Protein AF-A0A0T5ZI19-F1 (afdb_monomer)

Mean predicted aligned error: 10.64 Å

Solvent-accessible surface area (backbone atoms only — not comparable to full-atom values): 14433 Å² total; per-residue (Å²): 135,86,81,76,76,80,69,67,70,64,55,56,60,47,55,50,52,52,49,52,52,49,50,48,52,52,53,48,52,50,50,29,60,76,67,72,35,54,67,60,48,51,50,54,52,49,47,53,52,43,16,50,48,25,64,76,36,48,68,60,43,54,49,48,38,40,60,46,54,51,49,56,52,74,44,54,74,41,69,78,57,57,92,64,72,53,45,65,58,94,68,42,34,56,33,53,55,47,52,51,11,42,45,49,26,46,55,53,48,54,58,51,47,54,68,73,46,79,70,83,80,55,65,65,62,50,50,55,54,49,52,47,52,52,51,54,49,50,56,50,63,72,38,34,83,80,44,48,90,46,30,70,62,74,44,41,68,62,50,47,70,55,44,50,59,52,40,47,63,68,71,39,73,48,71,67,50,43,52,50,52,50,51,50,52,35,39,55,30,36,57,49,48,60,65,43,43,67,58,47,33,71,64,54,45,84,57,82,35,84,88,57,46,73,62,52,69,70,54,43,50,38,32,53,53,20,50,54,50,52,54,50,31,40,77,71,66,75,41,97,68,58,75,65,62,50,49,66,52,47,52,60,53,52,54,62,60,74,73

Secondary structure (DSSP, 8-state):
---PPP-HHHHHHHHHHHHHHHHHHHHHHHHHHHTT-HHHHHHHHHHHHHHHHHHH-HHHHHHHHIIIIIHHHHHGGGS-SPTTTTB-STT-BHHHHHHHHHHHHHHHHHHHHHHH--SSSHHHHHHHHHHHHHHHHHHHHHHHHHHGGGHHHHTHHHHHHHHHHHHHHHH--SHHHHHHHHHHHHIIIIIIHHHHHHHHHHHH-S--STTT-SS-HHHHHHHHHHHHHHHHHHHTTSS---HHHHHHHHHHHHHHHH-

Sequence (259 aa):
MLISKPNSSIYLGQTFWFIILGIFAILWLFYLVRHDYFYLMAMTMGLGIAVLIAMLFPLATVVALIITGVLPNVFQMTGYLPEGFTVIGWGINAYDIVLLSMAGAIILESIIIKRKTSKQNSLGLSIYIILFAIWLFFEILRNINEYGRSAPGEFRYRYFILISPLYISLFFSSIEERKRLLKVLIFFSIFFTLACIPIIGTLKGWSIGAQSRFLPSSISLGLMYGLAALFLSKKYGLLKLSNIYLWIISIPVGILILI

pLDDT: mean 77.87, std 13.89, range [40.78, 94.81]

Radius of gyration: 22.66 Å; Cα contacts (8 Å, |Δi|>4): 180; chains: 1; bounding box: 63×56×54 Å

Foldseek 3Di:
DDDPDPDVVVVVVVVVVVVVVVVVVVVVLVVCVVVVVVVVVCVVVVLVVLLVCCQVPVLVLVVQLCVFPVVVQLCPLLCPQDVCNQPDPPLDGSNLSSLSSLLSNLVVLLVVVCVVPVDDDSPVLVVLNVVVVVVVVVQCVVCCVPQPSNSSVVCSVVSCVRSVVSSCVRRQPDPVSVLVSLVVLLCSLFVVSVVCLVVLCVSRNPDDDPVSCSHDPVSLVSNVVSLVSVVVCVVVVSDDDDPVVNCVRCVVSVVNSVD

Structure (mmCIF, N/CA/C/O backbone):
data_AF-A0A0T5ZI19-F1
#
_entry.id   AF-A0A0T5ZI19-F1
#
loop_
_atom_site.group_PDB
_atom_site.id
_atom_site.type_symbol
_atom_site.label_atom_id
_atom_site.label_alt_id
_atom_site.label_comp_id
_atom_site.label_asym_id
_atom_site.label_entity_id
_atom_site.label_seq_id
_atom_site.pdbx_PDB_ins_code
_atom_site.Cartn_x
_atom_site.Cartn_y
_atom_site.Cartn_z
_atom_site.occupancy
_atom_site.B_iso_or_equiv
_atom_site.auth_seq_id
_atom_site.auth_comp_id
_atom_site.auth_asym_id
_atom_site.auth_atom_id
_atom_site.pdbx_PDB_model_num
ATOM 1 N N . MET A 1 1 ? -41.305 -25.134 13.273 1.00 42.84 1 MET A N 1
ATOM 2 C CA . MET A 1 1 ? -40.058 -24.585 12.698 1.00 42.84 1 MET A CA 1
ATOM 3 C C . MET A 1 1 ? -39.654 -25.497 11.540 1.00 42.84 1 MET A C 1
ATOM 5 O O . MET A 1 1 ? -39.145 -26.581 11.780 1.00 42.84 1 MET A O 1
ATOM 9 N N . LEU A 1 2 ? -40.027 -25.152 10.303 1.00 40.78 2 LEU A N 1
ATOM 10 C CA . LEU A 1 2 ? -39.751 -25.977 9.118 1.00 40.78 2 LEU A CA 1
ATOM 11 C C . LEU A 1 2 ? -38.321 -25.702 8.642 1.00 40.78 2 LEU A C 1
ATOM 13 O O . LEU A 1 2 ? -38.030 -24.623 8.132 1.00 40.78 2 LEU A O 1
ATOM 17 N N . ILE A 1 3 ? -37.429 -26.671 8.837 1.00 45.16 3 ILE A N 1
ATOM 18 C CA . ILE A 1 3 ? -36.068 -26.640 8.297 1.00 45.16 3 ILE A CA 1
ATOM 19 C C . ILE A 1 3 ? -36.186 -26.926 6.797 1.00 45.16 3 ILE A C 1
ATOM 21 O O . ILE A 1 3 ? -36.354 -28.072 6.382 1.00 45.16 3 ILE A O 1
ATOM 25 N N . SER A 1 4 ? -36.154 -25.879 5.970 1.00 45.88 4 SER A N 1
ATOM 26 C CA . SER A 1 4 ? -36.080 -26.034 4.517 1.00 45.88 4 SER A CA 1
ATOM 27 C C . SER A 1 4 ? -34.767 -26.734 4.161 1.00 45.88 4 SER A C 1
ATOM 29 O O . SER A 1 4 ? -33.693 -26.184 4.418 1.00 45.88 4 SER A O 1
ATOM 31 N N . LYS A 1 5 ? -34.840 -27.937 3.577 1.00 44.69 5 LYS A N 1
ATOM 32 C CA . LYS A 1 5 ? -33.661 -28.634 3.046 1.00 44.69 5 LYS A CA 1
ATOM 33 C C . LYS A 1 5 ? -32.972 -27.738 2.002 1.00 44.69 5 LYS A C 1
ATOM 35 O O . LYS A 1 5 ? -33.662 -27.222 1.121 1.00 44.69 5 LYS A O 1
ATOM 40 N N . PRO A 1 6 ? -31.645 -27.532 2.076 1.00 50.81 6 PRO A N 1
ATOM 41 C CA . PRO A 1 6 ? -30.924 -26.795 1.047 1.00 50.81 6 PRO A CA 1
ATOM 42 C C . PRO A 1 6 ? -31.060 -27.518 -0.300 1.00 50.81 6 PRO A C 1
ATOM 44 O O . PRO A 1 6 ? -30.941 -28.739 -0.383 1.00 50.81 6 PRO A O 1
ATOM 47 N N . ASN A 1 7 ? -31.360 -26.748 -1.345 1.00 47.34 7 ASN A N 1
ATOM 48 C CA . ASN A 1 7 ? -31.667 -27.241 -2.684 1.00 47.34 7 ASN A CA 1
ATOM 49 C C . ASN A 1 7 ? -30.412 -27.892 -3.305 1.00 47.34 7 ASN A C 1
ATOM 51 O O . ASN A 1 7 ? -29.438 -27.204 -3.616 1.00 47.34 7 ASN A O 1
ATOM 55 N N . SER A 1 8 ? -30.412 -29.219 -3.455 1.00 50.81 8 SER A N 1
ATOM 56 C CA . SER A 1 8 ? -29.250 -30.018 -3.886 1.00 50.81 8 SER A CA 1
ATOM 57 C C . SER A 1 8 ? -28.782 -29.720 -5.318 1.00 50.81 8 SER A C 1
ATOM 59 O O . SER A 1 8 ? -27.626 -29.973 -5.653 1.00 50.81 8 SER A O 1
ATOM 61 N N . SER A 1 9 ? -29.638 -29.119 -6.150 1.00 50.47 9 SER A N 1
ATOM 62 C CA . SER A 1 9 ? -29.317 -28.736 -7.531 1.00 50.47 9 SER A CA 1
ATOM 63 C C . SER A 1 9 ? -28.266 -27.623 -7.634 1.00 50.47 9 SER A C 1
ATOM 65 O O . SER A 1 9 ? -27.506 -27.582 -8.600 1.00 50.47 9 SER A O 1
ATOM 67 N N . ILE A 1 10 ? -28.166 -26.750 -6.624 1.00 53.00 10 ILE A N 1
ATOM 68 C CA . ILE A 1 10 ? -27.210 -25.632 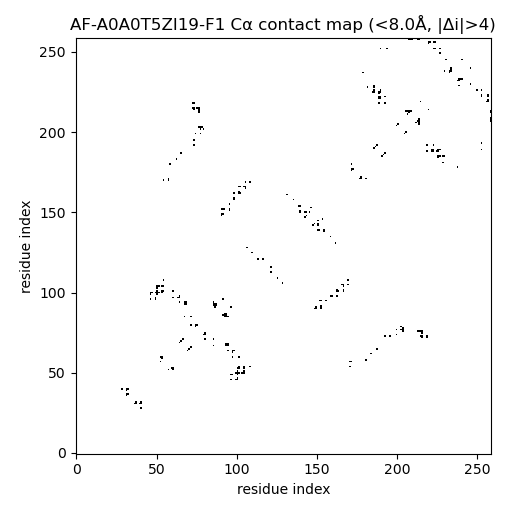-6.612 1.00 53.00 10 ILE A CA 1
ATOM 69 C C . ILE A 1 10 ? -25.778 -26.141 -6.394 1.00 53.00 10 ILE A C 1
ATOM 71 O O . ILE A 1 10 ? -24.839 -25.614 -6.986 1.00 53.00 10 ILE A O 1
ATOM 75 N N . TYR A 1 11 ? -25.606 -27.197 -5.595 1.00 49.81 11 TYR A N 1
ATOM 76 C CA . TYR A 1 11 ? -24.293 -27.786 -5.329 1.00 49.81 11 TYR A CA 1
ATOM 77 C C . TYR A 1 11 ? -23.751 -28.551 -6.542 1.00 49.81 11 TYR A C 1
ATOM 79 O O . TYR A 1 11 ? -22.562 -28.455 -6.837 1.00 49.81 11 TYR A O 1
ATOM 87 N N . LEU A 1 12 ? -24.619 -29.232 -7.301 1.00 51.75 12 LEU A N 1
ATOM 88 C CA . LEU A 1 12 ? -24.212 -30.029 -8.464 1.00 51.75 12 LEU A CA 1
ATOM 89 C C . LEU A 1 12 ? -23.626 -29.167 -9.596 1.00 51.75 12 LEU A C 1
ATOM 91 O O . LEU A 1 12 ? -22.578 -29.495 -10.152 1.00 51.75 12 LEU A O 1
ATOM 95 N N . GLY A 1 13 ? -24.264 -28.029 -9.897 1.00 55.91 13 GLY A N 1
ATOM 96 C CA . GLY A 1 13 ? -23.764 -27.090 -10.905 1.00 55.91 13 GLY A CA 1
ATOM 97 C C . GLY A 1 13 ? -22.434 -26.440 -10.509 1.00 55.91 13 GLY A C 1
ATOM 98 O O . GLY A 1 13 ? -21.631 -26.089 -11.366 1.00 55.91 13 GLY A O 1
ATOM 99 N N . GLN A 1 14 ? -22.158 -26.307 -9.212 1.00 50.00 14 GLN A N 1
ATOM 100 C CA . GLN A 1 14 ? -20.941 -25.665 -8.711 1.00 50.00 14 GLN A CA 1
ATOM 101 C C . GLN A 1 14 ? -19.738 -26.605 -8.718 1.00 50.00 14 GLN A C 1
ATOM 103 O O . GLN A 1 14 ? -18.657 -26.191 -9.138 1.00 50.00 14 GLN A O 1
ATOM 108 N N . THR A 1 15 ? -19.918 -27.866 -8.317 1.00 59.94 15 THR A N 1
ATOM 109 C CA . THR A 1 15 ? -18.860 -28.881 -8.423 1.00 59.94 15 THR A CA 1
ATOM 110 C C . THR A 1 15 ? -18.429 -29.052 -9.879 1.00 59.94 15 THR A C 1
ATOM 112 O O . THR A 1 15 ? -17.238 -29.146 -10.158 1.00 59.94 15 THR A O 1
ATOM 115 N N . PHE A 1 16 ? -19.375 -28.965 -10.818 1.00 67.31 16 PHE A N 1
ATOM 116 C CA . PHE A 1 16 ? -19.101 -28.983 -12.253 1.00 67.31 16 PHE A CA 1
ATOM 117 C C . PHE A 1 16 ? -18.182 -27.835 -12.709 1.00 67.31 16 PHE A C 1
ATOM 119 O O . PHE A 1 16 ? -17.168 -28.090 -13.354 1.00 67.31 16 PHE A O 1
ATOM 126 N N . TRP A 1 17 ? -18.453 -26.585 -12.313 1.00 61.41 17 TRP A N 1
ATOM 127 C CA . TRP A 1 17 ? -17.587 -25.447 -12.662 1.00 61.41 17 TRP A CA 1
ATOM 128 C C . TRP A 1 17 ? -16.192 -25.528 -12.036 1.00 61.41 17 TRP A C 1
ATOM 130 O O . TRP A 1 17 ? -15.217 -25.147 -12.679 1.00 61.41 17 TRP A O 1
ATOM 140 N N . PHE A 1 18 ? -16.070 -26.044 -10.810 1.00 62.72 18 PHE A N 1
ATOM 141 C CA . PHE A 1 18 ? -14.761 -26.265 -10.184 1.00 62.72 18 PHE A CA 1
ATOM 142 C C . PHE A 1 18 ? -13.957 -27.354 -10.883 1.00 62.72 18 PHE A C 1
ATOM 144 O O . PHE A 1 18 ? -12.753 -27.190 -11.069 1.00 62.72 18 PHE A O 1
ATOM 151 N N . ILE A 1 19 ? -14.619 -28.430 -11.305 1.00 69.12 19 ILE A N 1
ATOM 152 C CA . ILE A 1 19 ? -13.992 -29.482 -12.103 1.00 69.12 19 ILE A CA 1
ATOM 153 C C . ILE A 1 19 ? -13.534 -28.905 -13.447 1.00 69.12 19 ILE A C 1
ATOM 155 O O . ILE A 1 19 ? -12.391 -29.125 -13.825 1.00 69.12 19 ILE A O 1
ATOM 159 N N . ILE A 1 20 ? -14.358 -28.098 -14.125 1.00 71.06 20 ILE A N 1
ATOM 160 C CA . ILE A 1 20 ? -13.975 -27.439 -15.385 1.00 71.06 20 ILE A CA 1
ATOM 161 C C . ILE A 1 20 ? -12.778 -26.508 -15.192 1.00 71.06 20 ILE A C 1
ATOM 163 O O . ILE A 1 20 ? -11.827 -26.581 -15.964 1.00 71.06 20 ILE A O 1
ATOM 167 N N . LEU A 1 21 ? -12.795 -25.650 -14.169 1.00 69.69 21 LEU A N 1
ATOM 168 C CA . LEU A 1 21 ? -11.682 -24.740 -13.880 1.00 69.69 21 LEU A CA 1
ATOM 169 C C . LEU A 1 21 ? -10.407 -25.503 -13.503 1.00 69.69 21 LEU A C 1
ATOM 171 O O . LEU A 1 21 ? -9.323 -25.119 -13.932 1.00 69.69 21 LEU A O 1
ATOM 175 N N . GLY A 1 22 ? -10.533 -26.593 -12.743 1.00 71.38 22 GLY A N 1
ATOM 176 C CA . GLY A 1 22 ? -9.420 -27.474 -12.396 1.00 71.38 22 GLY A CA 1
ATOM 177 C C . GLY A 1 22 ? -8.832 -28.170 -13.622 1.00 71.38 22 GLY A C 1
ATOM 178 O O . GLY A 1 22 ? -7.622 -28.133 -13.822 1.00 71.38 22 GLY A O 1
ATOM 179 N N . ILE A 1 23 ? -9.683 -28.730 -14.486 1.00 77.19 23 ILE A N 1
ATOM 180 C CA . ILE A 1 23 ? -9.272 -29.333 -15.760 1.00 77.19 23 ILE A CA 1
ATOM 181 C C . ILE A 1 23 ? -8.600 -28.282 -16.644 1.00 77.19 23 ILE A C 1
ATOM 183 O O . ILE A 1 23 ? -7.521 -28.539 -17.165 1.00 77.19 23 ILE A O 1
ATOM 187 N N . PHE A 1 24 ? -9.180 -27.087 -16.775 1.00 76.38 24 PHE A N 1
ATOM 188 C CA . PHE A 1 24 ? -8.588 -25.997 -17.547 1.00 76.38 24 PHE A CA 1
ATOM 189 C C . PHE A 1 24 ? -7.216 -25.596 -17.001 1.00 76.38 24 PHE A C 1
ATOM 191 O O . PHE A 1 24 ? -6.275 -25.481 -17.777 1.00 76.38 24 PHE A O 1
ATOM 198 N N . ALA A 1 25 ? -7.068 -25.441 -15.683 1.00 73.19 25 ALA A N 1
ATOM 199 C CA . ALA A 1 25 ? -5.788 -25.113 -15.062 1.00 73.19 25 ALA A CA 1
ATOM 200 C C . ALA A 1 25 ? -4.734 -26.205 -15.308 1.00 73.19 25 ALA A C 1
ATOM 202 O O . ALA A 1 25 ? -3.594 -25.888 -15.637 1.00 73.19 25 ALA A O 1
ATOM 203 N N . ILE A 1 26 ? -5.113 -27.483 -15.208 1.00 79.19 26 ILE A N 1
ATOM 204 C CA . ILE A 1 26 ? -4.219 -28.618 -15.484 1.00 79.19 26 ILE A CA 1
ATOM 205 C C . ILE A 1 26 ? -3.827 -28.657 -16.965 1.00 79.19 26 ILE A C 1
ATOM 207 O O . ILE A 1 26 ? -2.646 -28.782 -17.277 1.00 79.19 26 ILE A O 1
ATOM 211 N N . LEU A 1 27 ? -4.790 -28.512 -17.880 1.00 79.06 27 LEU A N 1
ATOM 212 C CA . LEU A 1 27 ? -4.537 -28.479 -19.323 1.00 79.06 27 LEU A CA 1
ATOM 213 C C . LEU A 1 27 ? -3.670 -27.280 -19.715 1.00 79.06 27 LEU A C 1
ATOM 215 O O . LEU A 1 27 ? -2.774 -27.418 -20.543 1.00 79.06 27 LEU A O 1
ATOM 219 N N . TRP A 1 28 ? -3.897 -26.127 -19.090 1.00 75.31 28 TRP A N 1
ATOM 220 C CA . TRP A 1 28 ? -3.092 -24.926 -19.272 1.00 75.31 28 TRP A CA 1
ATOM 221 C C . TRP A 1 28 ? -1.655 -25.140 -18.794 1.00 75.31 28 TRP A C 1
ATOM 223 O O . TRP A 1 28 ? -0.720 -24.868 -19.540 1.00 75.31 28 TRP A O 1
ATOM 233 N N . LEU A 1 29 ? -1.458 -25.709 -17.601 1.00 73.94 29 LEU A N 1
ATOM 234 C CA . LEU A 1 29 ? -0.125 -26.064 -17.104 1.00 73.94 29 LEU A CA 1
ATOM 235 C C . LEU A 1 29 ? 0.580 -27.057 -18.032 1.00 73.94 29 LEU A C 1
ATOM 237 O O . LEU A 1 29 ? 1.747 -26.863 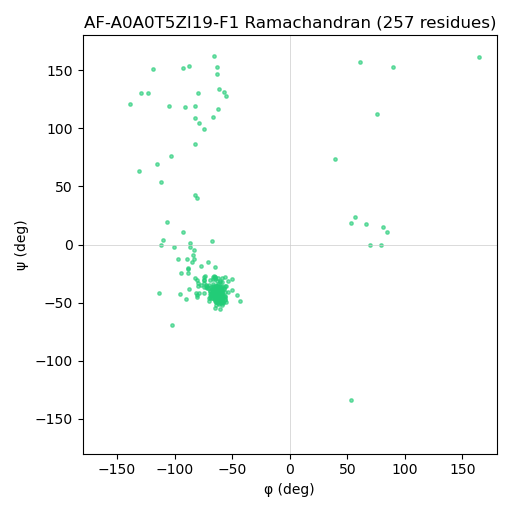-18.364 1.00 73.94 29 LEU A O 1
ATOM 241 N N . PHE A 1 30 ? -0.133 -28.082 -18.501 1.00 77.81 30 PHE A N 1
ATOM 242 C CA . PHE A 1 30 ? 0.422 -29.076 -19.417 1.00 77.81 30 PHE A CA 1
ATOM 243 C C . PHE A 1 30 ? 0.813 -28.457 -20.765 1.00 77.81 30 PHE A C 1
ATOM 245 O O . PHE A 1 30 ? 1.877 -28.762 -21.301 1.00 77.81 30 PHE A O 1
ATOM 252 N N . TYR A 1 31 ? -0.011 -27.545 -21.288 1.00 80.44 31 TYR A N 1
ATOM 253 C CA . TYR A 1 31 ? 0.294 -26.766 -22.486 1.00 80.44 31 TYR A CA 1
ATOM 254 C C . TYR A 1 31 ? 1.558 -25.915 -22.298 1.00 80.44 31 TYR A C 1
ATOM 256 O O . TYR A 1 31 ? 2.445 -25.939 -23.150 1.00 80.44 31 TYR A O 1
ATOM 264 N N . LEU A 1 32 ? 1.684 -25.212 -21.168 1.00 77.00 32 LEU A N 1
ATOM 265 C CA . LEU A 1 32 ? 2.848 -24.366 -20.893 1.00 77.00 32 LEU A CA 1
ATOM 266 C C . LEU A 1 32 ? 4.147 -25.166 -20.756 1.00 77.00 32 LEU A C 1
ATOM 268 O O . LEU A 1 32 ? 5.167 -24.743 -21.295 1.00 77.00 32 LEU A O 1
ATOM 272 N N . VAL A 1 33 ? 4.110 -26.320 -20.085 1.00 77.19 33 VAL A N 1
ATOM 273 C CA . VAL A 1 33 ? 5.276 -27.210 -19.956 1.00 77.19 33 VAL A CA 1
ATOM 274 C C . VAL A 1 33 ? 5.663 -27.806 -21.309 1.00 77.19 33 VAL A C 1
ATOM 276 O O . VAL A 1 33 ? 6.842 -27.853 -21.641 1.00 77.19 33 VAL A O 1
ATOM 279 N N . ARG A 1 34 ? 4.684 -28.225 -22.120 1.00 81.38 34 ARG A N 1
ATOM 280 C CA . ARG A 1 34 ? 4.930 -28.851 -23.428 1.00 81.38 34 ARG A CA 1
ATOM 281 C C . ARG A 1 34 ? 5.583 -27.912 -24.448 1.00 81.38 34 ARG A C 1
ATOM 283 O O . ARG A 1 34 ? 6.248 -28.394 -25.358 1.00 81.38 34 ARG A O 1
ATOM 290 N N . HIS A 1 35 ? 5.361 -26.607 -24.327 1.00 79.81 35 HIS A N 1
ATOM 291 C CA . HIS A 1 35 ? 5.871 -25.594 -25.255 1.00 79.81 35 HIS A CA 1
ATOM 292 C C . HIS A 1 35 ? 7.028 -24.760 -24.674 1.00 79.81 35 HIS A C 1
ATOM 294 O O . HIS A 1 35 ? 7.284 -23.658 -25.154 1.00 79.81 35 HIS A O 1
ATOM 300 N N . ASP A 1 36 ? 7.705 -25.258 -23.632 1.00 79.94 36 ASP A N 1
ATOM 301 C CA . ASP A 1 36 ? 8.843 -24.600 -22.971 1.00 79.94 36 ASP A CA 1
ATOM 302 C C . ASP A 1 36 ? 8.543 -23.185 -22.427 1.00 79.94 36 ASP A C 1
ATOM 304 O O . ASP A 1 36 ? 9.441 -22.384 -22.156 1.00 79.94 36 ASP A O 1
ATOM 308 N N . TYR A 1 37 ? 7.269 -22.873 -22.158 1.00 82.06 37 TYR A N 1
ATOM 309 C CA . TYR A 1 37 ? 6.832 -21.610 -21.550 1.00 82.06 37 TYR A CA 1
ATOM 310 C C . TYR A 1 37 ? 6.969 -21.623 -20.019 1.00 82.06 37 TYR A C 1
ATOM 312 O O . TYR A 1 37 ? 6.094 -21.140 -19.291 1.00 82.06 37 TYR A O 1
ATOM 320 N N . PHE A 1 38 ? 8.084 -22.149 -19.504 1.00 74.88 38 PHE A N 1
ATOM 321 C CA . PHE A 1 38 ? 8.354 -22.252 -18.064 1.00 74.88 38 PHE A CA 1
ATOM 322 C C . PHE A 1 38 ? 8.248 -20.904 -17.341 1.00 74.88 38 PHE A C 1
ATOM 324 O O . PHE A 1 38 ? 7.742 -20.838 -16.222 1.00 74.88 38 PHE A O 1
ATOM 331 N N . TYR A 1 39 ? 8.654 -19.812 -17.994 1.00 71.44 39 TYR A N 1
ATOM 332 C CA . TYR A 1 39 ? 8.544 -18.466 -17.430 1.00 71.44 39 TYR A CA 1
ATOM 333 C C . TYR A 1 39 ? 7.082 -18.039 -17.218 1.00 71.44 39 TYR A C 1
ATOM 335 O O . TYR A 1 39 ? 6.757 -17.442 -16.193 1.00 71.44 39 TYR A O 1
ATOM 343 N N . LEU A 1 40 ? 6.181 -18.377 -18.148 1.00 72.81 40 LEU A N 1
ATOM 344 C CA . LEU A 1 40 ? 4.762 -18.028 -18.060 1.00 72.81 40 LEU A CA 1
ATOM 345 C C . LEU A 1 40 ? 4.066 -18.870 -16.982 1.00 72.81 40 LEU A C 1
ATOM 347 O O . LEU A 1 40 ? 3.205 -18.378 -16.249 1.00 72.81 40 LEU A O 1
ATOM 351 N N . MET A 1 41 ? 4.483 -20.131 -16.843 1.00 74.69 41 MET A N 1
ATOM 352 C CA . MET A 1 41 ? 4.047 -21.002 -15.753 1.00 74.69 41 MET A CA 1
ATOM 353 C C . MET A 1 41 ? 4.475 -20.435 -14.393 1.00 74.69 41 MET A C 1
ATOM 355 O O . MET A 1 41 ? 3.643 -20.282 -13.501 1.00 74.69 41 MET A O 1
ATOM 359 N N . ALA A 1 42 ? 5.744 -20.046 -14.248 1.00 75.44 42 ALA A N 1
ATOM 360 C CA . ALA A 1 42 ? 6.251 -19.436 -13.021 1.00 75.44 42 ALA A CA 1
ATOM 361 C C . ALA A 1 42 ? 5.533 -18.115 -12.691 1.00 75.44 42 ALA A C 1
ATOM 363 O O . ALA A 1 42 ? 5.167 -17.891 -11.539 1.00 75.44 42 ALA A O 1
ATOM 364 N N . MET A 1 43 ? 5.261 -17.271 -13.694 1.00 75.31 43 MET A N 1
ATOM 365 C CA . MET A 1 43 ? 4.501 -16.027 -13.510 1.00 75.31 43 MET A CA 1
ATOM 366 C C . MET A 1 43 ? 3.062 -16.281 -13.052 1.00 75.31 43 MET A C 1
ATOM 368 O O . MET A 1 43 ? 2.595 -15.636 -12.116 1.00 75.31 43 MET A O 1
ATOM 372 N N . THR A 1 44 ? 2.352 -17.220 -13.680 1.00 78.12 44 THR A N 1
ATOM 373 C CA . THR A 1 44 ? 0.956 -17.528 -13.322 1.00 78.12 44 THR A CA 1
ATOM 374 C C . THR A 1 44 ? 0.846 -18.172 -11.941 1.00 78.12 44 THR A C 1
ATOM 376 O O . THR A 1 44 ? 0.002 -17.758 -11.144 1.00 78.12 44 THR A O 1
ATOM 379 N N . MET A 1 45 ? 1.734 -19.115 -11.611 1.00 80.50 45 MET A N 1
ATOM 380 C CA . MET A 1 45 ? 1.830 -19.686 -10.264 1.00 80.50 45 MET A CA 1
ATOM 381 C C . MET A 1 45 ? 2.196 -18.621 -9.226 1.00 80.50 45 MET A C 1
ATOM 383 O O . MET A 1 45 ? 1.546 -18.534 -8.185 1.00 80.50 45 MET A O 1
ATOM 387 N N . GLY A 1 46 ? 3.185 -17.776 -9.523 1.00 83.50 46 GLY A N 1
ATOM 388 C CA . GLY A 1 46 ? 3.607 -16.680 -8.653 1.00 83.50 46 GLY A CA 1
ATOM 389 C C . GLY A 1 46 ? 2.481 -15.684 -8.380 1.00 83.50 46 GLY A C 1
ATOM 390 O O . GLY A 1 46 ? 2.268 -15.305 -7.230 1.00 83.50 46 GLY A O 1
ATOM 391 N N . LEU A 1 47 ? 1.702 -15.321 -9.404 1.00 84.88 47 LEU A N 1
ATOM 392 C CA . LEU A 1 47 ? 0.530 -14.459 -9.247 1.00 84.88 47 LEU A CA 1
ATOM 393 C C . LEU A 1 47 ? -0.555 -15.133 -8.395 1.00 84.88 47 LEU A C 1
ATOM 395 O O . LEU A 1 47 ? -1.116 -14.491 -7.510 1.00 84.88 47 LEU A O 1
ATOM 399 N N . GLY A 1 48 ? -0.823 -16.424 -8.610 1.00 84.12 48 GLY A N 1
ATOM 400 C CA . GLY A 1 48 ? -1.765 -17.190 -7.790 1.00 84.12 48 GLY A CA 1
ATOM 401 C C . GLY A 1 48 ? -1.357 -17.227 -6.314 1.00 84.12 48 GLY A C 1
ATOM 402 O O . GLY A 1 48 ? -2.177 -16.958 -5.436 1.00 84.12 48 GLY A O 1
ATOM 403 N N . ILE A 1 49 ? -0.073 -17.471 -6.038 1.00 85.50 49 ILE A N 1
ATOM 404 C CA . ILE A 1 49 ? 0.491 -17.412 -4.683 1.00 85.50 49 ILE A CA 1
ATOM 405 C C . ILE A 1 49 ? 0.357 -15.996 -4.109 1.00 85.50 49 ILE A C 1
ATOM 407 O O . ILE A 1 49 ? -0.076 -15.842 -2.970 1.00 85.50 49 ILE A O 1
ATOM 411 N N . ALA A 1 50 ? 0.664 -14.957 -4.888 1.00 89.19 50 ALA A N 1
ATOM 412 C CA . ALA A 1 50 ? 0.535 -13.572 -4.446 1.00 89.19 50 ALA A CA 1
ATOM 413 C C . ALA A 1 50 ? -0.918 -13.209 -4.091 1.00 89.19 50 ALA A C 1
ATOM 415 O O . ALA A 1 50 ? -1.142 -12.528 -3.092 1.00 89.19 50 ALA A O 1
ATOM 416 N N . VAL A 1 51 ? -1.904 -13.683 -4.863 1.00 91.56 51 VAL A N 1
ATOM 417 C CA . VAL A 1 51 ? -3.338 -13.518 -4.561 1.00 91.56 51 VAL A CA 1
ATOM 418 C C . VAL A 1 51 ? -3.705 -14.212 -3.247 1.00 91.56 51 VAL A C 1
ATOM 420 O O . VAL A 1 51 ? -4.398 -13.625 -2.418 1.00 91.56 51 VAL A O 1
ATOM 423 N N . LEU A 1 52 ? -3.212 -15.431 -3.014 1.00 86.75 52 LEU A N 1
ATOM 424 C CA . LEU A 1 52 ? -3.441 -16.140 -1.750 1.00 86.75 52 LEU A CA 1
ATOM 425 C C . LEU A 1 52 ? -2.807 -15.406 -0.565 1.00 86.75 52 LEU A C 1
ATOM 427 O O . LEU A 1 52 ? -3.453 -15.241 0.467 1.00 86.75 52 LEU A O 1
ATOM 431 N N . ILE A 1 53 ? -1.575 -14.916 -0.719 1.00 88.75 53 ILE A N 1
ATOM 432 C CA . ILE A 1 53 ? -0.911 -14.086 0.294 1.00 88.75 53 ILE A CA 1
ATOM 433 C C . ILE A 1 53 ? -1.735 -12.828 0.564 1.00 88.75 53 ILE A C 1
ATOM 435 O O . ILE A 1 53 ? -1.903 -12.463 1.725 1.00 88.75 53 ILE A O 1
ATOM 439 N N . ALA A 1 54 ? -2.279 -12.195 -0.480 1.00 93.12 54 ALA A N 1
ATOM 440 C CA . ALA A 1 54 ? -3.145 -11.037 -0.334 1.00 93.12 54 ALA A CA 1
ATOM 441 C C . ALA A 1 54 ? -4.368 -11.353 0.536 1.00 93.12 54 ALA A C 1
ATOM 443 O O . ALA A 1 54 ? -4.606 -10.696 1.551 1.00 93.12 54 ALA A O 1
ATOM 444 N N . MET A 1 55 ? -5.071 -12.439 0.232 1.00 88.19 55 MET A N 1
ATOM 445 C CA . MET A 1 55 ? -6.230 -12.857 1.020 1.00 88.19 55 MET A CA 1
ATOM 446 C C . MET A 1 55 ? -5.886 -13.202 2.477 1.00 88.19 55 MET A C 1
ATOM 448 O O . MET A 1 55 ? -6.630 -12.835 3.386 1.00 88.19 55 MET A O 1
ATOM 452 N N . LEU A 1 56 ? -4.779 -13.914 2.707 1.00 86.94 56 LEU A N 1
ATOM 453 C CA . LEU A 1 56 ? -4.402 -14.418 4.033 1.00 86.94 56 LEU A CA 1
ATOM 454 C C . LEU A 1 56 ? -3.739 -13.355 4.918 1.00 86.94 56 LEU A C 1
ATOM 456 O O . LEU A 1 56 ? -3.890 -13.395 6.140 1.00 86.94 56 LEU A O 1
ATOM 460 N N . PHE A 1 57 ? -3.024 -12.396 4.323 1.00 92.94 57 PHE A N 1
ATOM 461 C CA . PHE A 1 57 ? -2.259 -11.376 5.044 1.00 92.94 57 PHE A CA 1
ATOM 462 C C . PHE A 1 57 ? -2.538 -9.949 4.536 1.00 92.94 57 PHE A C 1
ATOM 464 O O . PHE A 1 57 ? -1.607 -9.257 4.109 1.00 92.94 57 PHE A O 1
ATOM 471 N N . PRO A 1 58 ? -3.778 -9.428 4.655 1.00 92.25 58 PRO A N 1
ATOM 472 C CA . PRO A 1 58 ? -4.162 -8.157 4.035 1.00 92.25 58 PRO A CA 1
ATOM 473 C C . PRO A 1 58 ? -3.304 -6.961 4.453 1.00 92.25 58 PRO A C 1
ATOM 475 O O . PRO A 1 58 ? -2.991 -6.095 3.637 1.00 92.25 58 PRO A O 1
ATOM 478 N N . LEU A 1 59 ? -2.892 -6.915 5.725 1.00 94.69 59 LEU A N 1
ATOM 479 C CA . LEU A 1 59 ? -2.022 -5.858 6.239 1.00 94.69 59 LEU A CA 1
ATOM 480 C C . LEU A 1 59 ? -0.635 -5.902 5.589 1.00 94.69 59 LEU A C 1
ATOM 482 O O . LEU A 1 59 ? -0.117 -4.857 5.203 1.00 94.69 59 LEU A O 1
ATOM 486 N N . ALA A 1 60 ? -0.055 -7.096 5.440 1.00 93.62 60 ALA A N 1
ATOM 487 C CA . ALA A 1 60 ? 1.247 -7.264 4.801 1.00 93.62 60 ALA A CA 1
ATOM 488 C C . ALA A 1 60 ? 1.195 -6.839 3.328 1.00 93.62 60 ALA A C 1
ATOM 490 O O . ALA A 1 60 ? 2.132 -6.219 2.839 1.00 93.62 60 ALA A O 1
ATOM 491 N N . THR A 1 61 ? 0.079 -7.084 2.642 1.00 94.69 61 THR A N 1
ATOM 492 C CA . THR A 1 61 ? -0.138 -6.648 1.255 1.00 94.69 61 THR A CA 1
ATOM 493 C C . THR A 1 61 ? -0.196 -5.135 1.124 1.00 94.69 61 THR A C 1
ATOM 495 O O . THR A 1 61 ? 0.441 -4.581 0.235 1.00 94.69 61 THR A O 1
ATOM 498 N N . VAL A 1 62 ? -0.895 -4.445 2.031 1.00 94.69 62 VAL A N 1
ATOM 499 C CA . VAL A 1 62 ? -0.892 -2.973 2.049 1.00 94.69 62 VAL A CA 1
ATOM 500 C C . VAL A 1 62 ? 0.516 -2.441 2.325 1.00 94.69 62 VAL A C 1
ATOM 502 O O . VAL A 1 62 ? 0.954 -1.496 1.674 1.00 94.69 62 VAL A O 1
ATOM 505 N N . VAL A 1 63 ? 1.260 -3.059 3.246 1.00 94.81 63 VAL A N 1
ATOM 506 C CA . VAL A 1 63 ? 2.663 -2.694 3.496 1.00 94.81 63 VAL A CA 1
ATOM 507 C C . VAL A 1 63 ? 3.520 -2.919 2.247 1.00 94.81 63 VAL A C 1
ATOM 509 O O . VAL A 1 63 ? 4.280 -2.032 1.868 1.00 94.81 63 VAL A O 1
ATOM 512 N N . ALA A 1 64 ? 3.360 -4.051 1.560 1.00 93.00 64 ALA A N 1
ATOM 513 C CA . ALA A 1 64 ? 4.056 -4.336 0.309 1.00 93.00 64 ALA A CA 1
ATOM 514 C C . ALA A 1 64 ? 3.717 -3.305 -0.777 1.00 93.00 64 ALA A C 1
ATOM 516 O O . ALA A 1 64 ? 4.613 -2.857 -1.489 1.00 93.00 64 ALA A O 1
ATOM 517 N N . LEU A 1 65 ? 2.459 -2.865 -0.866 1.00 92.25 65 LEU A N 1
ATOM 518 C CA . LEU A 1 65 ? 2.022 -1.814 -1.787 1.00 92.25 65 LEU A CA 1
ATOM 519 C C . LEU A 1 65 ? 2.733 -0.484 -1.499 1.00 92.25 65 LEU A C 1
ATOM 521 O O . LEU A 1 65 ? 3.195 0.190 -2.419 1.00 92.25 65 LEU A O 1
ATOM 525 N N . ILE A 1 66 ? 2.869 -0.121 -0.219 1.00 91.38 66 ILE A N 1
ATOM 526 C CA . ILE A 1 66 ? 3.594 1.084 0.203 1.00 91.38 66 ILE A CA 1
ATOM 527 C C . ILE A 1 66 ? 5.083 0.961 -0.143 1.00 91.38 66 ILE A C 1
ATOM 529 O O . ILE A 1 66 ? 5.636 1.871 -0.756 1.00 91.38 66 ILE A O 1
ATOM 533 N N . ILE A 1 67 ? 5.721 -0.161 0.198 1.00 90.38 67 ILE A N 1
ATOM 534 C CA . ILE A 1 67 ? 7.155 -0.397 -0.040 1.00 90.38 67 ILE A CA 1
ATOM 535 C C . ILE A 1 67 ? 7.487 -0.421 -1.536 1.00 90.38 67 ILE A C 1
ATOM 537 O O . ILE A 1 67 ? 8.530 0.078 -1.941 1.00 90.38 67 ILE A O 1
ATOM 541 N N . THR A 1 68 ? 6.622 -0.998 -2.365 1.00 87.69 68 THR A N 1
ATOM 542 C CA . THR A 1 68 ? 6.892 -1.154 -3.803 1.00 87.69 68 THR A CA 1
ATOM 543 C C . THR A 1 68 ? 6.445 0.042 -4.638 1.00 87.69 68 THR A C 1
ATOM 545 O O . THR A 1 68 ? 6.995 0.249 -5.716 1.00 87.69 68 THR A O 1
ATOM 548 N N . GLY A 1 69 ? 5.471 0.829 -4.169 1.00 82.06 69 GLY A N 1
ATOM 549 C CA . GLY A 1 69 ? 4.894 1.936 -4.941 1.00 82.06 69 GLY A CA 1
ATOM 550 C C . GLY A 1 69 ? 5.153 3.329 -4.400 1.00 82.06 69 GLY A C 1
ATOM 551 O O . GLY A 1 69 ? 5.400 4.248 -5.171 1.00 82.06 69 GLY A O 1
ATOM 552 N N . VAL A 1 70 ? 5.061 3.511 -3.084 1.00 81.31 70 VAL A N 1
ATOM 553 C CA . VAL A 1 70 ? 5.131 4.840 -2.455 1.00 81.31 70 VAL A CA 1
ATOM 554 C C . VAL A 1 70 ? 6.550 5.145 -1.998 1.00 81.31 70 VAL A C 1
ATOM 556 O O . VAL A 1 70 ? 7.046 6.246 -2.218 1.00 81.31 70 VAL A O 1
ATOM 559 N N . LEU A 1 71 ? 7.216 4.164 -1.396 1.00 84.44 71 LEU A N 1
ATOM 560 C CA . LEU A 1 71 ? 8.562 4.313 -0.863 1.00 84.44 71 LEU A CA 1
ATOM 561 C C . LEU A 1 71 ? 9.599 4.735 -1.921 1.00 84.44 71 LEU A C 1
ATOM 563 O O . LEU A 1 71 ? 10.369 5.650 -1.637 1.00 84.44 71 LEU A O 1
ATOM 567 N N . PRO A 1 72 ? 9.620 4.176 -3.145 1.00 84.81 72 PRO A N 1
ATOM 568 C CA . PRO A 1 72 ? 10.564 4.619 -4.169 1.00 84.81 72 PRO A CA 1
ATOM 569 C C . PRO A 1 72 ? 10.378 6.099 -4.533 1.00 84.81 72 PRO A C 1
ATOM 571 O O . PRO A 1 72 ? 11.361 6.798 -4.774 1.00 84.81 72 PRO A O 1
ATOM 574 N N . ASN A 1 73 ? 9.142 6.616 -4.471 1.00 80.06 73 ASN A N 1
ATOM 575 C CA . ASN A 1 73 ? 8.857 8.026 -4.752 1.00 80.06 73 ASN A CA 1
ATOM 576 C C . ASN A 1 73 ? 9.508 8.966 -3.730 1.00 80.06 73 ASN A C 1
ATOM 578 O O . ASN A 1 73 ? 9.885 10.077 -4.090 1.00 80.06 73 ASN A O 1
ATOM 582 N N . VAL A 1 74 ? 9.703 8.524 -2.482 1.00 81.38 74 VAL A N 1
ATOM 583 C CA . VAL A 1 74 ? 10.404 9.306 -1.445 1.00 81.38 74 VAL A CA 1
ATOM 584 C C . VAL A 1 74 ? 11.828 9.658 -1.886 1.00 81.38 74 VAL A C 1
ATOM 586 O O . VAL A 1 74 ? 12.302 10.762 -1.625 1.00 81.38 74 VAL A O 1
ATOM 589 N N . PHE A 1 75 ? 12.488 8.752 -2.608 1.00 83.31 75 PHE A N 1
ATOM 590 C CA . PHE A 1 75 ? 13.864 8.918 -3.076 1.00 83.31 75 PHE A CA 1
ATOM 591 C C . PHE A 1 75 ? 13.966 9.351 -4.541 1.00 83.31 75 PHE A C 1
ATOM 593 O O . PHE A 1 75 ? 15.063 9.604 -5.023 1.00 83.31 75 PHE A O 1
ATOM 600 N N . GLN A 1 76 ? 12.851 9.492 -5.260 1.00 77.00 76 GLN A N 1
ATOM 601 C CA . GLN A 1 76 ? 12.863 9.832 -6.687 1.00 77.00 76 GLN A CA 1
ATOM 602 C C . GLN A 1 76 ? 13.576 11.166 -6.972 1.00 77.00 76 GLN A C 1
ATOM 604 O O . GLN A 1 76 ? 14.182 11.342 -8.022 1.00 77.00 76 GLN A O 1
ATOM 609 N N . MET A 1 77 ? 13.555 12.094 -6.011 1.00 74.94 77 MET A N 1
ATOM 610 C CA . MET A 1 77 ? 14.191 13.409 -6.132 1.00 74.94 77 MET A CA 1
ATOM 611 C C . MET A 1 77 ? 15.695 13.419 -5.805 1.00 74.94 77 MET A C 1
ATOM 613 O O . MET A 1 77 ? 16.312 14.475 -5.934 1.00 74.94 77 MET A O 1
ATOM 617 N N . THR A 1 78 ? 16.287 12.302 -5.359 1.00 79.50 78 THR A N 1
ATOM 618 C CA . THR A 1 78 ? 17.720 12.231 -5.002 1.00 79.50 78 THR A CA 1
ATOM 619 C C . THR A 1 78 ? 18.621 11.865 -6.181 1.00 79.50 78 THR A C 1
ATOM 621 O O . THR A 1 78 ? 19.836 11.968 -6.060 1.00 79.50 78 THR A O 1
ATOM 624 N N . GLY A 1 79 ? 18.057 11.399 -7.302 1.00 71.81 79 GLY A N 1
ATOM 625 C CA . GLY A 1 79 ? 18.819 10.908 -8.458 1.00 71.81 79 GLY A CA 1
ATOM 626 C C . GLY A 1 79 ? 19.560 9.583 -8.222 1.00 71.81 79 GLY A C 1
ATOM 627 O O . GLY A 1 79 ? 20.210 9.083 -9.133 1.00 71.81 79 GLY A O 1
ATOM 628 N N . TYR A 1 80 ? 19.463 8.999 -7.022 1.00 77.19 80 TYR A N 1
ATOM 629 C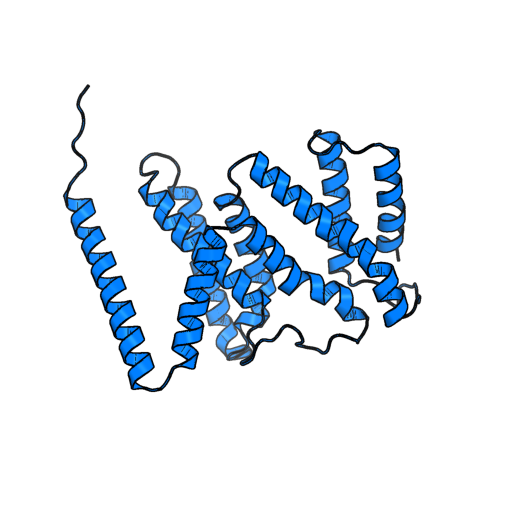 CA . TYR A 1 80 ? 20.155 7.756 -6.668 1.00 77.19 80 TYR A CA 1
ATOM 630 C C . TYR A 1 80 ? 19.414 6.503 -7.154 1.00 77.19 80 TYR A C 1
ATOM 632 O O . TYR A 1 80 ? 20.030 5.474 -7.420 1.00 77.19 80 TYR A O 1
ATOM 640 N N . LEU A 1 81 ? 18.085 6.578 -7.270 1.00 74.12 81 LEU A N 1
ATOM 641 C CA . LEU A 1 81 ? 17.288 5.513 -7.870 1.00 74.12 81 LEU A CA 1
ATOM 642 C C . LEU A 1 81 ? 17.146 5.783 -9.374 1.00 74.12 81 LEU A C 1
ATOM 644 O O . LEU A 1 81 ? 16.574 6.815 -9.732 1.00 74.12 81 LEU A O 1
ATOM 648 N N . PRO A 1 82 ? 17.638 4.889 -10.253 1.00 71.56 82 PRO A N 1
ATOM 649 C CA . PRO A 1 82 ? 17.459 5.048 -11.689 1.00 71.56 82 PRO A CA 1
ATOM 650 C C . PRO A 1 82 ? 15.973 4.988 -12.060 1.00 71.56 82 PRO A C 1
ATOM 652 O O . PRO A 1 82 ? 15.168 4.330 -11.388 1.00 71.56 82 PRO A O 1
ATOM 655 N N . GLU A 1 83 ? 15.609 5.644 -13.162 1.00 66.25 83 GLU A N 1
ATOM 656 C CA . GLU A 1 83 ? 14.276 5.493 -13.743 1.00 66.25 83 GLU A CA 1
ATOM 657 C C . GLU A 1 83 ? 13.996 4.009 -14.012 1.00 66.25 83 GLU A C 1
ATOM 659 O O . GLU A 1 83 ? 14.806 3.294 -14.600 1.00 66.25 83 GLU A O 1
ATOM 664 N N . GLY A 1 84 ? 12.857 3.521 -13.519 1.00 68.81 84 GLY A N 1
ATOM 665 C CA . GLY A 1 84 ? 12.497 2.111 -13.635 1.00 68.81 84 GLY A CA 1
ATOM 666 C C . GLY A 1 84 ? 13.149 1.176 -12.610 1.00 68.81 84 GLY A C 1
ATOM 667 O O . GLY A 1 84 ? 13.052 -0.034 -12.786 1.00 68.81 84 GLY A O 1
ATOM 668 N N . PHE A 1 85 ? 13.733 1.674 -11.511 1.00 75.69 85 PHE A N 1
ATOM 669 C CA . PHE A 1 85 ? 14.240 0.834 -10.404 1.00 75.69 85 PHE A CA 1
ATOM 670 C C . PHE A 1 85 ? 13.222 -0.211 -9.897 1.00 75.69 85 PHE A C 1
ATOM 672 O O . PHE A 1 85 ? 13.588 -1.283 -9.424 1.00 75.69 85 PHE A O 1
ATOM 679 N N . THR A 1 86 ? 11.927 0.087 -10.005 1.00 74.00 86 THR A N 1
ATOM 680 C CA . THR A 1 86 ? 10.827 -0.797 -9.594 1.00 74.00 86 THR A CA 1
ATOM 681 C C . THR A 1 86 ? 10.390 -1.802 -10.663 1.00 74.00 86 THR A C 1
ATOM 683 O O . THR A 1 86 ? 9.482 -2.595 -10.400 1.00 74.00 86 THR A O 1
ATOM 686 N N . VAL A 1 87 ? 10.986 -1.774 -11.859 1.00 77.19 87 VAL A N 1
ATOM 687 C CA . VAL A 1 87 ? 10.642 -2.642 -12.994 1.00 77.19 87 VAL A CA 1
ATOM 688 C C . VAL A 1 87 ? 11.324 -4.002 -12.834 1.00 77.19 87 VAL A C 1
ATOM 690 O O . VAL A 1 87 ? 12.545 -4.116 -12.830 1.00 77.19 87 VAL A O 1
ATOM 693 N N . ILE A 1 88 ? 10.521 -5.059 -12.752 1.00 71.81 88 ILE A N 1
ATOM 694 C CA . ILE A 1 88 ? 10.941 -6.458 -12.676 1.00 71.81 88 ILE A CA 1
ATOM 695 C C . ILE A 1 88 ? 10.729 -7.105 -14.048 1.00 71.81 88 ILE A C 1
ATOM 697 O O . ILE A 1 88 ? 9.780 -7.858 -14.246 1.00 71.81 88 ILE A O 1
ATOM 701 N N . GLY A 1 89 ? 11.622 -6.810 -14.999 1.00 66.62 89 GLY A N 1
ATOM 702 C CA . GLY A 1 89 ? 11.610 -7.394 -16.347 1.00 66.62 89 GLY A CA 1
ATOM 703 C C . GLY A 1 89 ? 10.338 -7.101 -17.164 1.00 66.62 89 GLY A C 1
ATOM 704 O O . GLY A 1 89 ? 9.272 -6.806 -16.636 1.00 66.62 89 GLY A O 1
ATOM 705 N N . TRP A 1 90 ? 10.429 -7.168 -18.496 1.00 65.25 90 TRP A N 1
ATOM 706 C CA . TRP A 1 90 ? 9.259 -7.078 -19.396 1.00 65.25 90 TRP A CA 1
ATOM 707 C C . TRP A 1 90 ? 8.343 -5.843 -19.191 1.00 65.25 90 TRP A C 1
ATOM 709 O O . TRP A 1 90 ? 7.198 -5.853 -19.631 1.00 65.25 90 TRP A O 1
ATOM 719 N N . GLY A 1 91 ? 8.827 -4.788 -18.523 1.00 66.50 91 GLY A N 1
ATOM 720 C CA . GLY A 1 91 ? 8.055 -3.586 -18.183 1.00 66.50 91 GLY A CA 1
ATOM 721 C C . GLY A 1 91 ? 7.113 -3.709 -16.973 1.00 66.50 91 GLY A C 1
ATOM 722 O O . GLY A 1 91 ? 6.465 -2.725 -16.618 1.00 66.50 91 GLY A O 1
ATOM 723 N N . ILE A 1 92 ? 7.038 -4.866 -16.305 1.00 71.38 92 ILE A N 1
ATOM 724 C CA . ILE A 1 92 ? 6.156 -5.076 -15.144 1.00 71.38 92 ILE A CA 1
ATOM 725 C C . ILE A 1 92 ? 6.814 -4.476 -13.908 1.00 71.38 92 ILE A C 1
ATOM 727 O O . ILE A 1 92 ? 7.968 -4.777 -13.631 1.00 71.38 92 ILE A O 1
ATOM 731 N N . ASN A 1 93 ? 6.110 -3.658 -13.128 1.00 79.56 93 ASN A N 1
ATOM 732 C CA . ASN A 1 93 ? 6.668 -3.161 -11.871 1.00 79.56 93 ASN A CA 1
ATOM 733 C C . ASN A 1 93 ? 6.277 -4.048 -10.689 1.00 79.56 93 ASN A C 1
ATOM 735 O O . ASN A 1 93 ? 5.192 -4.628 -10.663 1.00 79.56 93 ASN A O 1
ATOM 739 N N . ALA A 1 94 ? 7.126 -4.081 -9.659 1.00 83.12 94 ALA A N 1
ATOM 740 C CA . ALA A 1 94 ? 6.839 -4.758 -8.391 1.00 83.12 94 ALA A CA 1
ATOM 741 C C . ALA A 1 94 ? 5.473 -4.345 -7.818 1.00 83.12 94 ALA A C 1
ATOM 743 O O . ALA A 1 94 ? 4.704 -5.165 -7.324 1.00 83.12 94 ALA A O 1
ATOM 744 N N . TYR A 1 95 ? 5.155 -3.060 -7.960 1.00 84.44 95 TYR A N 1
ATOM 745 C CA . TYR A 1 95 ? 3.884 -2.478 -7.566 1.00 84.44 95 TYR A CA 1
ATOM 746 C C . TYR A 1 95 ? 2.675 -3.051 -8.321 1.00 84.44 95 TYR A C 1
ATOM 748 O O . TYR A 1 95 ? 1.616 -3.252 -7.726 1.00 84.44 95 TYR A O 1
ATOM 756 N N . ASP A 1 96 ? 2.829 -3.359 -9.612 1.00 82.62 96 ASP A N 1
ATOM 757 C CA . ASP A 1 96 ? 1.751 -3.916 -10.435 1.00 82.62 96 ASP A CA 1
ATOM 758 C C . ASP A 1 96 ? 1.395 -5.329 -9.960 1.00 82.62 96 ASP A C 1
ATOM 760 O O . ASP A 1 96 ? 0.221 -5.680 -9.888 1.00 82.62 96 ASP A O 1
ATOM 764 N N . ILE A 1 97 ? 2.394 -6.116 -9.544 1.00 85.81 97 ILE A N 1
ATOM 765 C CA . ILE A 1 97 ? 2.185 -7.460 -8.985 1.00 85.81 97 ILE A CA 1
ATOM 766 C C . ILE A 1 97 ? 1.336 -7.386 -7.710 1.00 85.81 97 ILE A C 1
ATOM 768 O O . ILE A 1 97 ? 0.409 -8.180 -7.542 1.00 85.81 97 ILE A O 1
ATOM 772 N N . VAL A 1 98 ? 1.613 -6.418 -6.829 1.00 90.44 98 VAL A N 1
ATOM 773 C CA . VAL A 1 98 ? 0.845 -6.229 -5.587 1.00 90.44 98 VAL A CA 1
ATOM 774 C C . VAL A 1 98 ? -0.582 -5.761 -5.881 1.00 90.44 98 VAL A C 1
ATOM 776 O O . VAL A 1 98 ? -1.533 -6.273 -5.295 1.00 90.44 98 VAL A O 1
ATOM 779 N N . LEU A 1 99 ? -0.772 -4.825 -6.812 1.00 88.62 99 LEU A N 1
ATOM 780 C CA . LEU A 1 99 ? -2.119 -4.385 -7.183 1.00 88.62 99 LEU A CA 1
ATOM 781 C C . LEU A 1 99 ? -2.939 -5.499 -7.835 1.00 88.62 99 LEU A C 1
ATOM 783 O O . LEU A 1 99 ? -4.111 -5.676 -7.501 1.00 88.62 99 LEU A O 1
ATOM 787 N N . LEU A 1 100 ? -2.336 -6.266 -8.742 1.00 87.19 100 LEU A N 1
ATOM 788 C CA . LEU A 1 100 ? -3.007 -7.386 -9.395 1.00 87.19 100 LEU A CA 1
ATOM 789 C C . LEU A 1 100 ? -3.351 -8.491 -8.394 1.00 87.19 100 LEU A C 1
ATOM 791 O O . LEU A 1 100 ? -4.432 -9.076 -8.489 1.00 87.19 100 LEU A O 1
ATOM 795 N N . SER A 1 101 ? -2.494 -8.742 -7.400 1.00 90.62 101 SER A N 1
ATOM 796 C CA . SER A 1 101 ? -2.810 -9.703 -6.344 1.00 90.62 101 SER A CA 1
ATOM 797 C C . SER A 1 101 ? -3.965 -9.232 -5.457 1.00 90.62 101 SER A C 1
ATOM 799 O O . SER A 1 101 ? -4.865 -10.021 -5.161 1.00 90.62 101 SER A O 1
ATOM 801 N N . MET A 1 102 ? -4.014 -7.938 -5.119 1.00 92.19 102 MET A N 1
ATOM 802 C CA . MET A 1 102 ? -5.149 -7.329 -4.420 1.00 92.19 102 MET A CA 1
ATOM 803 C C . MET A 1 102 ? -6.440 -7.424 -5.243 1.00 92.19 102 MET A C 1
ATOM 805 O O . MET A 1 102 ? -7.485 -7.784 -4.703 1.00 92.19 102 MET A O 1
ATOM 809 N N . ALA A 1 103 ? -6.384 -7.155 -6.549 1.00 88.12 103 ALA A N 1
ATOM 810 C CA . ALA A 1 103 ? -7.537 -7.285 -7.439 1.00 88.12 103 ALA A CA 1
ATOM 811 C C . ALA A 1 103 ? -8.043 -8.733 -7.520 1.00 88.12 103 ALA A C 1
ATOM 813 O O . ALA A 1 103 ? -9.243 -8.977 -7.383 1.00 88.12 103 ALA A O 1
ATOM 814 N N . GLY A 1 104 ? -7.139 -9.704 -7.680 1.00 86.62 104 GLY A N 1
ATOM 815 C CA . GLY A 1 104 ? -7.490 -11.124 -7.668 1.00 86.62 104 GLY A CA 1
ATOM 816 C C . GLY A 1 104 ? -8.128 -11.549 -6.344 1.00 86.62 104 GLY A C 1
ATOM 817 O O . GLY A 1 104 ? -9.151 -12.235 -6.345 1.00 86.62 104 GLY A O 1
ATOM 818 N N . ALA A 1 105 ? -7.591 -11.070 -5.221 1.00 89.31 105 ALA A N 1
ATOM 819 C CA . ALA A 1 105 ? -8.132 -11.333 -3.892 1.00 89.31 105 ALA A CA 1
ATOM 820 C C . ALA A 1 105 ? -9.547 -10.757 -3.722 1.00 89.31 105 ALA A C 1
ATOM 822 O O . ALA A 1 105 ? -10.432 -11.460 -3.244 1.00 89.31 105 ALA A O 1
ATOM 823 N N . ILE A 1 106 ? -9.801 -9.524 -4.178 1.00 87.38 106 ILE A N 1
ATOM 824 C CA . ILE A 1 106 ? -11.145 -8.916 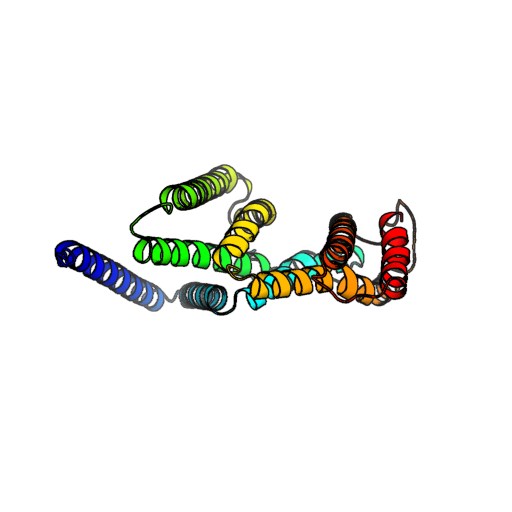-4.195 1.00 87.38 106 ILE A CA 1
ATOM 825 C C . ILE A 1 106 ? -12.128 -9.787 -4.977 1.00 87.38 106 ILE A C 1
ATOM 827 O O . ILE A 1 106 ? -13.236 -10.045 -4.504 1.00 87.38 106 ILE A O 1
ATOM 831 N N . ILE A 1 107 ? -11.740 -10.234 -6.175 1.00 84.00 107 ILE A N 1
ATOM 832 C CA . ILE A 1 107 ? -12.602 -11.053 -7.032 1.00 84.00 107 ILE A CA 1
ATOM 833 C C . ILE A 1 107 ? -12.938 -12.366 -6.321 1.00 84.00 107 ILE A C 1
ATOM 835 O O . ILE A 1 107 ? -14.119 -12.694 -6.182 1.00 84.00 107 ILE A O 1
ATOM 839 N N . LEU A 1 108 ? -11.933 -13.082 -5.812 1.00 83.94 108 LEU A N 1
ATOM 840 C CA . LEU A 1 108 ? -12.140 -14.346 -5.105 1.00 83.94 108 LEU A CA 1
ATOM 841 C C . LEU A 1 108 ? -12.990 -14.170 -3.845 1.00 83.94 108 LEU A C 1
ATOM 843 O O . LEU A 1 108 ? -13.971 -14.894 -3.665 1.00 83.94 108 LEU A O 1
ATOM 847 N N . GLU A 1 109 ? -12.679 -13.177 -3.015 1.00 82.44 109 GLU A N 1
ATOM 848 C CA . GLU A 1 109 ? -13.423 -12.909 -1.786 1.00 82.44 109 GLU A CA 1
ATOM 849 C C . GLU A 1 109 ? -14.870 -12.508 -2.090 1.00 82.44 109 GLU A C 1
ATOM 851 O O . GLU A 1 109 ? -15.797 -12.981 -1.438 1.00 82.44 109 GLU A O 1
ATOM 856 N N . SER A 1 110 ? -15.115 -11.733 -3.149 1.00 75.50 110 SER A N 1
ATOM 857 C CA . SER A 1 110 ? -16.477 -11.380 -3.568 1.00 75.50 110 SER A CA 1
ATOM 858 C C . SER A 1 110 ? -17.306 -12.599 -3.995 1.00 75.50 110 SER A C 1
ATOM 860 O O . SER A 1 110 ? -18.504 -12.674 -3.700 1.00 75.50 110 SER A O 1
ATOM 862 N N . ILE A 1 111 ? -16.670 -13.587 -4.635 1.00 75.44 111 ILE A N 1
ATOM 863 C CA . ILE A 1 111 ? -17.296 -14.863 -4.997 1.00 75.44 111 ILE A CA 1
ATOM 864 C C . ILE A 1 111 ? -17.581 -15.683 -3.732 1.00 75.44 111 ILE A C 1
ATOM 866 O O . ILE A 1 111 ? -18.649 -16.289 -3.630 1.00 75.44 111 ILE A O 1
ATOM 870 N N . ILE A 1 112 ? -16.671 -15.683 -2.754 1.00 74.00 112 ILE A N 1
ATOM 871 C CA . ILE A 1 112 ? -16.828 -16.400 -1.479 1.00 74.00 112 ILE A CA 1
ATOM 872 C C . ILE A 1 112 ? -17.928 -15.765 -0.611 1.00 74.00 112 ILE A C 1
ATOM 874 O O . ILE A 1 112 ? -18.802 -16.478 -0.112 1.00 74.00 112 ILE A O 1
ATOM 878 N N . ILE A 1 113 ? -17.950 -14.439 -0.464 1.00 66.19 113 ILE A N 1
ATOM 879 C CA . ILE A 1 113 ? -18.958 -13.705 0.318 1.00 66.19 113 ILE A CA 1
ATOM 880 C C . ILE A 1 113 ? -20.350 -13.893 -0.286 1.00 66.19 113 ILE A C 1
ATOM 882 O O . ILE A 1 113 ? -21.287 -14.211 0.446 1.00 66.19 113 ILE A O 1
ATOM 886 N N . LYS A 1 114 ? -20.504 -13.806 -1.618 1.00 58.31 114 LYS A N 1
ATOM 887 C CA . LYS A 1 114 ? -21.785 -14.124 -2.281 1.00 58.31 114 LYS A CA 1
ATOM 888 C C . LYS A 1 114 ? -22.317 -15.513 -1.916 1.00 58.31 114 LYS A C 1
ATOM 890 O O . LYS A 1 114 ? -23.530 -15.693 -1.861 1.00 58.31 114 LYS A O 1
ATOM 895 N N . ARG A 1 115 ? -21.433 -16.481 -1.647 1.00 56.78 115 ARG A N 1
ATOM 896 C CA . ARG A 1 115 ? -21.821 -17.842 -1.239 1.00 56.78 115 ARG A CA 1
ATOM 897 C C . ARG A 1 115 ? -22.262 -17.920 0.221 1.00 56.78 115 ARG A C 1
ATOM 899 O O . ARG A 1 115 ? -23.161 -18.697 0.523 1.00 56.78 115 ARG A O 1
ATOM 906 N N . LYS A 1 116 ? -21.661 -17.131 1.119 1.00 57.88 116 LYS A N 1
ATOM 907 C CA . LYS A 1 116 ? -22.023 -17.111 2.550 1.00 57.88 116 LYS A CA 1
ATOM 908 C C . LYS A 1 116 ? -23.285 -16.287 2.825 1.00 57.88 116 LYS A C 1
ATOM 910 O O . LYS A 1 116 ? -24.088 -16.671 3.670 1.00 57.88 116 LYS A O 1
ATOM 915 N N . THR A 1 117 ? -23.496 -15.193 2.095 1.00 50.47 117 THR A N 1
ATOM 916 C CA . THR A 1 117 ? -24.535 -14.189 2.388 1.00 50.47 117 THR A CA 1
ATOM 917 C C . THR A 1 117 ? -25.644 -14.185 1.327 1.00 50.47 117 THR A C 1
ATOM 919 O O . THR A 1 117 ? -25.981 -13.157 0.740 1.00 50.47 117 THR A O 1
ATOM 922 N N . SER A 1 118 ? -26.239 -15.357 1.067 1.00 47.25 118 SER A N 1
ATOM 923 C CA . SER A 1 118 ? -27.327 -15.538 0.085 1.00 47.25 118 SER A CA 1
ATOM 924 C C . SER A 1 118 ? -28.662 -14.865 0.468 1.00 47.25 118 SER A C 1
ATOM 926 O O . SER A 1 118 ? -29.637 -14.991 -0.273 1.00 47.25 118 SER A O 1
ATOM 928 N N . LYS A 1 119 ? -28.757 -14.136 1.585 1.00 46.75 119 LYS A N 1
ATOM 929 C CA . LYS A 1 119 ? -29.940 -13.331 1.914 1.00 46.75 119 LYS A CA 1
ATOM 930 C C . LYS A 1 119 ? -29.523 -11.979 2.494 1.00 46.75 119 LYS A C 1
ATOM 932 O O . LYS A 1 119 ? -28.878 -11.924 3.529 1.00 46.75 119 LYS A O 1
ATOM 937 N N . GLN A 1 120 ? -29.961 -10.930 1.795 1.00 43.88 120 GLN A N 1
ATOM 938 C CA . GLN A 1 120 ? -29.950 -9.504 2.142 1.00 43.88 120 GLN A CA 1
ATOM 939 C C . GLN A 1 120 ? -28.595 -8.765 2.048 1.00 43.88 120 GLN A C 1
ATOM 941 O O . GLN A 1 120 ? -27.681 -8.955 2.836 1.00 43.88 120 GLN A O 1
ATOM 946 N N . ASN A 1 121 ? -28.535 -7.848 1.069 1.00 46.19 121 ASN A N 1
ATOM 947 C CA . ASN A 1 121 ? -27.549 -6.773 0.846 1.00 46.19 121 ASN A CA 1
ATOM 948 C C . ASN A 1 121 ? -26.223 -7.045 0.101 1.00 46.19 121 ASN A C 1
ATOM 950 O O . ASN A 1 121 ? -25.407 -6.132 0.002 1.00 46.19 121 ASN A O 1
ATOM 954 N N . SER A 1 122 ? -26.016 -8.195 -0.552 1.00 49.50 122 SER A N 1
ATOM 955 C CA . SER A 1 122 ? -24.812 -8.412 -1.392 1.00 49.50 122 SER A CA 1
ATOM 956 C C . SER A 1 122 ? -24.897 -7.854 -2.829 1.00 49.50 122 SER A C 1
ATOM 958 O O . SER A 1 122 ? -23.876 -7.752 -3.513 1.00 49.50 122 SER A O 1
ATOM 960 N N . LEU A 1 123 ? -26.090 -7.459 -3.295 1.00 50.12 123 LEU A N 1
ATOM 961 C CA . LEU A 1 123 ? -26.313 -6.978 -4.667 1.00 50.12 123 LEU A CA 1
ATOM 962 C C . LEU A 1 123 ? -25.543 -5.684 -4.968 1.00 50.12 123 LEU A C 1
ATOM 964 O O . LEU A 1 123 ? -24.846 -5.632 -5.979 1.00 50.12 123 LEU A O 1
ATOM 968 N N . GLY A 1 124 ? -25.576 -4.701 -4.060 1.00 59.78 124 GLY A N 1
ATOM 969 C CA . GLY A 1 124 ? -24.928 -3.398 -4.256 1.00 59.78 124 GLY A CA 1
ATOM 970 C C . GLY A 1 124 ? -23.415 -3.503 -4.451 1.00 59.78 124 GLY A C 1
ATOM 971 O O . GLY A 1 124 ? -22.899 -3.093 -5.485 1.00 59.78 124 GLY A O 1
ATOM 972 N N . LEU A 1 125 ? -22.704 -4.138 -3.511 1.00 61.00 125 LEU A N 1
ATOM 973 C CA . LEU A 1 125 ? -21.246 -4.301 -3.590 1.00 61.00 125 LEU A CA 1
ATOM 974 C C . LEU A 1 125 ? -20.826 -5.048 -4.863 1.00 61.00 125 LEU A C 1
ATOM 976 O O . LEU A 1 125 ? -19.875 -4.665 -5.535 1.00 61.00 125 LEU A O 1
ATOM 980 N N . SER A 1 126 ? -21.561 -6.098 -5.227 1.00 59.50 126 SER A N 1
ATOM 981 C CA . SER A 1 126 ? -21.207 -6.890 -6.399 1.00 59.50 126 SER A CA 1
ATOM 982 C C . SER A 1 126 ? -21.396 -6.164 -7.727 1.00 59.50 126 SER A C 1
ATOM 984 O O . SER A 1 126 ? -20.626 -6.405 -8.653 1.00 59.50 126 SER A O 1
ATOM 986 N N . ILE A 1 127 ? -22.366 -5.250 -7.808 1.00 65.06 127 ILE A N 1
ATOM 987 C CA . ILE A 1 127 ? -22.539 -4.366 -8.962 1.00 65.06 127 ILE A CA 1
ATOM 988 C C . ILE A 1 127 ? -21.341 -3.420 -9.069 1.00 65.06 127 ILE A C 1
ATOM 990 O O . ILE A 1 127 ? -20.784 -3.292 -10.153 1.00 65.06 127 ILE A O 1
ATOM 994 N N . TYR A 1 128 ? -20.874 -2.836 -7.960 1.00 64.31 128 TYR A N 1
ATOM 995 C CA . T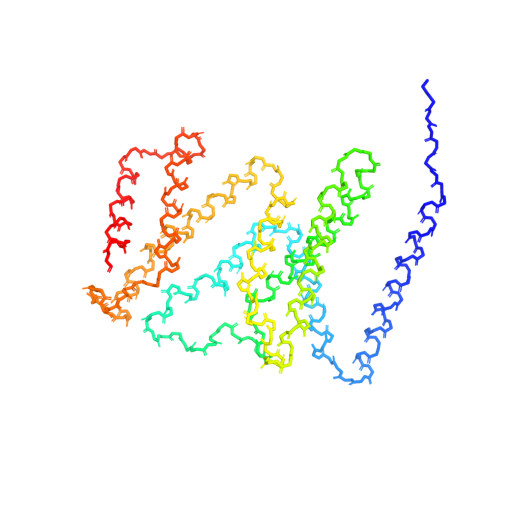YR A 1 128 ? -19.681 -1.981 -7.978 1.00 64.31 128 TYR A CA 1
ATOM 996 C C . TYR A 1 128 ? -18.414 -2.737 -8.398 1.00 64.31 128 TYR A C 1
ATOM 998 O O . TYR A 1 128 ? -17.614 -2.192 -9.150 1.00 64.31 128 TYR A O 1
ATOM 1006 N N . ILE A 1 129 ? -18.252 -3.999 -7.987 1.00 66.81 129 ILE A N 1
ATOM 1007 C CA . ILE A 1 129 ? -17.117 -4.847 -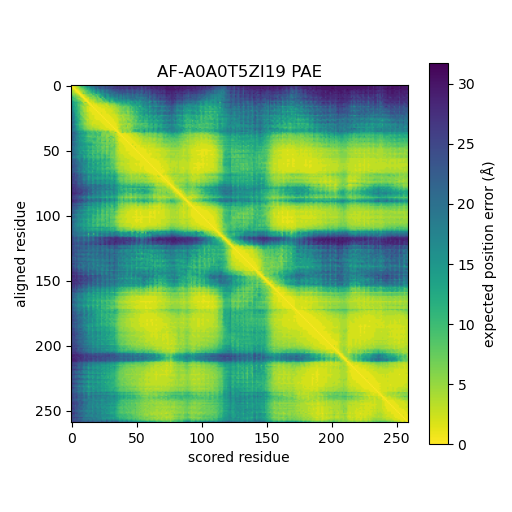8.400 1.00 66.81 129 ILE A CA 1
ATOM 1008 C C . ILE A 1 129 ? -17.182 -5.178 -9.899 1.00 66.81 129 ILE A C 1
ATOM 1010 O O . ILE A 1 129 ? -16.160 -5.143 -10.582 1.00 66.81 129 ILE A O 1
ATOM 1014 N N . ILE A 1 130 ? -18.373 -5.474 -10.429 1.00 65.94 130 ILE A N 1
ATOM 1015 C CA . ILE A 1 130 ? -18.566 -5.749 -11.861 1.00 65.94 130 ILE A CA 1
ATOM 1016 C C . ILE A 1 130 ? -18.334 -4.480 -12.688 1.00 65.94 130 ILE A C 1
ATOM 1018 O O . ILE A 1 130 ? -17.604 -4.526 -13.673 1.00 65.94 130 ILE A O 1
ATOM 1022 N N . LEU A 1 131 ? -18.893 -3.341 -12.269 1.00 67.50 131 LEU A N 1
ATOM 1023 C CA . LEU A 1 131 ? -18.648 -2.046 -12.907 1.00 67.50 131 LEU A CA 1
ATOM 1024 C C . LEU A 1 131 ? -17.160 -1.678 -12.868 1.00 67.50 131 LEU A C 1
ATOM 1026 O O . LEU A 1 131 ? -16.631 -1.190 -13.862 1.00 67.50 131 LEU A O 1
ATOM 1030 N N . PHE A 1 132 ? -16.474 -1.975 -11.761 1.00 68.38 132 PHE A N 1
ATOM 1031 C CA . PHE A 1 132 ? -15.028 -1.815 -11.634 1.00 68.38 132 PHE A CA 1
ATOM 1032 C C . PHE A 1 132 ? -14.265 -2.679 -12.647 1.00 68.38 132 PHE A C 1
ATOM 1034 O O . PHE A 1 132 ? -13.421 -2.155 -13.370 1.00 68.38 132 PHE A O 1
ATOM 1041 N N . ALA A 1 133 ? -14.586 -3.971 -12.753 1.00 69.19 133 ALA A N 1
ATOM 1042 C CA . ALA A 1 133 ? -13.939 -4.870 -13.707 1.00 69.19 133 ALA A CA 1
ATOM 1043 C C . ALA A 1 133 ? -14.182 -4.442 -15.167 1.00 69.19 133 ALA A C 1
ATOM 1045 O O . ALA A 1 133 ? -13.250 -4.452 -15.971 1.00 69.19 133 ALA A O 1
ATOM 1046 N N . ILE A 1 134 ? -15.407 -4.014 -15.498 1.00 69.94 134 ILE A N 1
ATOM 1047 C CA . ILE A 1 134 ? -15.765 -3.503 -16.831 1.00 69.94 134 ILE A CA 1
ATOM 1048 C C . ILE A 1 134 ? -14.999 -2.215 -17.138 1.00 69.94 134 ILE A C 1
ATOM 1050 O O . ILE A 1 134 ? -14.428 -2.094 -18.219 1.00 69.94 134 ILE A O 1
ATOM 1054 N N . TRP A 1 135 ? -14.954 -1.263 -16.201 1.00 70.50 135 TRP A N 1
ATOM 1055 C CA . TRP A 1 135 ? -14.241 -0.003 -16.412 1.00 70.50 135 TRP A CA 1
ATOM 1056 C C . TRP A 1 135 ? -12.735 -0.224 -16.582 1.00 70.50 135 TRP A C 1
ATOM 1058 O O . TRP A 1 135 ? -12.125 0.334 -17.495 1.00 70.50 135 TRP A O 1
ATOM 1068 N N . LEU A 1 136 ? -12.153 -1.102 -15.760 1.00 69.19 136 LEU A N 1
ATOM 1069 C CA . LEU A 1 136 ? -10.749 -1.492 -15.844 1.00 69.19 136 LEU A CA 1
ATOM 1070 C C . LEU A 1 136 ? -10.428 -2.127 -17.203 1.00 69.19 136 LEU A C 1
ATOM 1072 O O . LEU A 1 136 ? -9.451 -1.743 -17.841 1.00 69.19 136 LEU A O 1
ATOM 1076 N N . PHE A 1 137 ? -11.285 -3.031 -17.683 1.00 69.81 137 PHE A N 1
ATOM 1077 C CA . PHE A 1 137 ? -11.152 -3.650 -19.001 1.00 69.81 137 PHE A CA 1
ATOM 1078 C C . PHE A 1 137 ? -11.262 -2.630 -20.146 1.00 69.81 137 PHE A C 1
ATOM 1080 O O . PHE A 1 137 ? -10.438 -2.652 -21.060 1.00 69.81 137 PHE A O 1
ATOM 1087 N N . PHE A 1 138 ? -12.219 -1.698 -20.076 1.00 70.44 138 PHE A N 1
ATOM 1088 C CA . PHE A 1 138 ? -12.369 -0.623 -21.065 1.00 70.44 138 PHE A CA 1
ATOM 1089 C C . PHE A 1 138 ? -11.143 0.293 -21.130 1.00 70.44 138 PHE A C 1
ATOM 1091 O O . PHE A 1 138 ? -10.710 0.647 -22.225 1.00 70.44 138 PHE A O 1
ATOM 1098 N N . GLU A 1 139 ? -10.558 0.658 -19.987 1.00 64.50 139 GLU A N 1
ATOM 1099 C CA . GLU A 1 139 ? -9.327 1.454 -19.962 1.00 64.50 139 GLU A CA 1
ATOM 1100 C C . GLU A 1 139 ? -8.127 0.679 -20.516 1.00 64.50 139 GLU A C 1
ATOM 1102 O O . GLU A 1 139 ? -7.330 1.253 -21.251 1.00 64.50 139 GLU A O 1
ATOM 1107 N N . ILE A 1 140 ? -8.003 -0.626 -20.253 1.00 65.06 140 ILE A N 1
ATOM 1108 C CA . ILE A 1 140 ? -6.940 -1.428 -20.882 1.00 65.06 140 ILE A CA 1
ATOM 1109 C C . ILE A 1 140 ? -7.119 -1.436 -22.403 1.00 65.06 140 ILE A C 1
ATOM 1111 O O . ILE A 1 140 ? -6.177 -1.130 -23.128 1.00 65.06 140 ILE A O 1
ATOM 1115 N N . LEU A 1 141 ? -8.325 -1.744 -22.894 1.00 65.50 141 LEU A N 1
ATOM 1116 C CA . LEU A 1 141 ? -8.593 -1.848 -24.330 1.00 65.50 141 LEU A CA 1
ATOM 1117 C C . LEU A 1 141 ? -8.429 -0.522 -25.071 1.00 65.50 141 LEU A C 1
ATOM 1119 O O . LEU A 1 141 ? -7.849 -0.510 -26.155 1.00 65.50 141 LEU A O 1
ATOM 1123 N N . ARG A 1 142 ? -8.920 0.591 -24.508 1.00 61.09 142 ARG A N 1
ATOM 1124 C CA . ARG A 1 142 ? -8.851 1.900 -25.175 1.00 61.09 142 ARG A CA 1
ATOM 1125 C C . ARG A 1 142 ? -7.410 2.317 -25.448 1.00 61.09 142 ARG A C 1
ATOM 1127 O O . ARG A 1 142 ? -7.137 2.918 -26.478 1.00 61.09 142 ARG A O 1
ATOM 1134 N N . ASN A 1 143 ? -6.503 1.987 -24.539 1.00 58.66 143 ASN A N 1
ATOM 1135 C CA . ASN A 1 143 ? -5.153 2.523 -24.567 1.00 58.66 143 ASN A CA 1
ATOM 1136 C C . ASN A 1 143 ? -4.086 1.469 -24.934 1.00 58.66 143 ASN A C 1
ATOM 1138 O O . ASN A 1 143 ? -2.894 1.775 -24.958 1.00 58.66 143 ASN A O 1
ATOM 1142 N N . ILE A 1 144 ? -4.485 0.231 -25.259 1.00 64.06 144 ILE A N 1
ATOM 1143 C CA . ILE A 1 144 ? -3.552 -0.830 -25.680 1.00 64.06 144 ILE A CA 1
ATOM 1144 C C . ILE A 1 144 ? -2.826 -0.476 -26.987 1.00 64.06 144 ILE A C 1
ATOM 1146 O O . ILE A 1 144 ? -1.668 -0.842 -27.170 1.00 64.06 144 ILE A O 1
ATOM 1150 N N . ASN A 1 145 ? -3.491 0.277 -27.869 1.00 56.28 145 ASN A N 1
ATOM 1151 C CA . ASN A 1 145 ? -2.934 0.716 -29.148 1.00 56.28 145 ASN A CA 1
ATOM 1152 C C . ASN A 1 145 ? -1.906 1.846 -28.987 1.00 56.28 145 ASN A C 1
ATOM 1154 O O . ASN A 1 145 ? -1.006 1.957 -29.811 1.00 56.28 145 ASN A O 1
ATOM 1158 N N . GLU A 1 146 ? -2.024 2.666 -27.938 1.00 60.28 146 GLU A N 1
ATOM 1159 C CA . GLU A 1 146 ? -1.132 3.808 -27.692 1.00 60.28 146 GLU A CA 1
ATOM 1160 C C . GLU A 1 146 ? 0.117 3.402 -26.902 1.00 60.28 146 GLU A C 1
ATOM 1162 O O . GLU A 1 146 ? 1.217 3.858 -27.202 1.00 60.28 146 GLU A O 1
ATOM 1167 N N . TYR A 1 147 ? -0.030 2.503 -25.924 1.00 55.19 147 TYR A N 1
ATOM 1168 C CA . TYR A 1 147 ? 1.049 2.156 -24.990 1.00 55.19 147 TYR A CA 1
ATOM 1169 C C . TYR A 1 147 ? 1.587 0.729 -25.151 1.00 55.19 147 TYR A C 1
ATOM 1171 O O . TYR A 1 147 ? 2.490 0.324 -24.413 1.00 55.19 147 TYR A O 1
ATOM 1179 N N . GLY A 1 148 ? 1.056 -0.061 -26.090 1.00 63.84 148 GLY A N 1
ATOM 1180 C CA . GLY A 1 148 ? 1.500 -1.430 -26.353 1.00 63.84 148 GLY A CA 1
ATOM 1181 C C . GLY A 1 148 ? 1.500 -2.309 -25.095 1.00 63.84 148 GLY A C 1
ATOM 1182 O O . GLY A 1 148 ? 0.561 -2.302 -24.299 1.00 63.84 148 GLY A O 1
ATOM 1183 N N . ARG A 1 149 ? 2.581 -3.071 -24.880 1.00 56.81 149 ARG A N 1
ATOM 1184 C CA . ARG A 1 149 ? 2.728 -3.970 -23.714 1.00 56.81 149 ARG A CA 1
ATOM 1185 C C . ARG A 1 149 ? 2.947 -3.236 -22.380 1.00 56.81 149 ARG A C 1
ATOM 1187 O O . ARG A 1 149 ? 2.779 -3.849 -21.333 1.00 56.81 149 ARG A O 1
ATOM 1194 N N . SER A 1 150 ? 3.285 -1.946 -22.411 1.00 53.94 150 SER A N 1
ATOM 1195 C CA . SER A 1 150 ? 3.474 -1.074 -21.236 1.00 53.94 150 SER A CA 1
ATOM 1196 C C . SER A 1 150 ? 2.174 -0.461 -20.706 1.00 53.94 150 SER A C 1
ATOM 1198 O O . SER A 1 150 ? 2.174 0.089 -19.606 1.00 53.94 150 SER A O 1
ATOM 1200 N N . ALA A 1 151 ? 1.059 -0.605 -21.435 1.00 58.53 151 ALA A N 1
ATOM 1201 C CA . ALA A 1 151 ? -0.248 -0.071 -21.052 1.00 58.53 151 ALA A CA 1
ATOM 1202 C C . ALA A 1 151 ? -0.637 -0.337 -19.577 1.00 58.53 151 ALA A C 1
ATOM 1204 O O . ALA A 1 151 ? -1.057 0.605 -18.907 1.00 58.53 151 ALA A O 1
ATOM 1205 N N . PRO A 1 152 ? -0.439 -1.540 -18.993 1.00 56.78 152 PRO A N 1
ATOM 1206 C CA . PRO A 1 152 ? -0.783 -1.786 -17.589 1.00 56.78 152 PRO A CA 1
ATOM 1207 C C . PRO A 1 152 ? -0.036 -0.889 -16.586 1.00 56.78 152 PRO A C 1
ATOM 1209 O O . PRO A 1 152 ? -0.595 -0.550 -15.543 1.00 56.78 152 PRO A O 1
ATOM 1212 N N . GLY A 1 153 ? 1.199 -0.483 -16.903 1.00 58.28 153 GLY A N 1
ATOM 1213 C CA . GLY A 1 153 ? 2.013 0.393 -16.057 1.00 58.28 153 GLY A CA 1
ATOM 1214 C C . GLY A 1 153 ? 1.556 1.855 -16.071 1.00 58.28 153 GLY A C 1
ATOM 1215 O O . GLY A 1 153 ? 1.658 2.533 -15.051 1.00 58.28 153 GLY A O 1
ATOM 1216 N N . GLU A 1 154 ? 0.980 2.322 -17.178 1.00 60.59 154 GLU A N 1
ATOM 1217 C CA . GLU A 1 154 ? 0.461 3.692 -17.332 1.00 60.59 154 GLU A CA 1
ATOM 1218 C C . GLU A 1 154 ? -0.859 3.903 -16.571 1.00 60.59 154 GLU A C 1
ATOM 1220 O O . GLU A 1 154 ? -1.122 4.962 -15.994 1.00 60.59 154 GLU A O 1
ATOM 1225 N N . PHE A 1 155 ? -1.687 2.859 -16.470 1.00 64.56 155 PHE A N 1
ATOM 1226 C CA . PHE A 1 155 ? -2.950 2.903 -15.718 1.00 64.56 155 PHE A CA 1
ATOM 1227 C C . PHE A 1 155 ? -2.812 2.576 -14.236 1.00 64.56 155 PHE A C 1
ATOM 1229 O O . PHE A 1 155 ? -3.800 2.612 -13.496 1.00 64.56 155 PHE A O 1
ATOM 1236 N N . ARG A 1 156 ? -1.589 2.313 -13.779 1.00 70.62 156 ARG A N 1
ATOM 1237 C CA . ARG A 1 156 ? -1.239 1.987 -12.397 1.00 70.62 156 ARG A CA 1
ATOM 1238 C C . ARG A 1 156 ? -1.937 2.874 -11.365 1.00 70.62 156 ARG A C 1
ATOM 1240 O O . ARG A 1 156 ? -2.543 2.371 -10.420 1.00 70.62 156 ARG A O 1
ATOM 1247 N N . TYR A 1 157 ? -1.900 4.191 -11.564 1.00 67.25 157 TYR A N 1
ATOM 1248 C CA . TYR A 1 157 ? -2.532 5.153 -10.656 1.00 67.25 157 TYR A CA 1
ATOM 1249 C C . TYR A 1 157 ? -4.061 5.045 -10.648 1.00 67.25 157 TYR A C 1
ATOM 1251 O O . TYR A 1 157 ? -4.687 5.214 -9.601 1.00 67.25 157 TYR A O 1
ATOM 1259 N N . ARG A 1 158 ? -4.672 4.721 -11.795 1.00 69.00 158 ARG A N 1
ATOM 1260 C CA . ARG A 1 158 ? -6.127 4.548 -11.912 1.00 69.00 158 ARG A CA 1
ATOM 1261 C C . ARG A 1 158 ? -6.575 3.292 -11.177 1.00 69.00 158 ARG A C 1
ATOM 1263 O O . ARG A 1 158 ? -7.518 3.346 -10.392 1.00 69.00 158 ARG A O 1
ATOM 1270 N N . TYR A 1 159 ? -5.866 2.181 -11.363 1.00 71.69 159 TYR A N 1
ATOM 1271 C CA . TYR A 1 159 ? -6.197 0.939 -10.669 1.00 71.69 159 TYR A CA 1
ATOM 1272 C C . TYR A 1 159 ? -5.896 1.021 -9.172 1.00 71.69 159 TYR A C 1
ATOM 1274 O O . TYR A 1 159 ? -6.681 0.506 -8.386 1.00 71.69 159 TYR A O 1
ATOM 1282 N N . PHE A 1 160 ? -4.846 1.729 -8.747 1.00 79.94 160 PHE A N 1
ATOM 1283 C CA . PHE A 1 160 ? -4.568 1.967 -7.327 1.00 79.94 160 PHE A CA 1
ATOM 1284 C C . PHE A 1 160 ? -5.744 2.612 -6.586 1.00 79.94 160 PHE A C 1
ATOM 1286 O O . PHE A 1 160 ? -6.151 2.109 -5.533 1.00 79.94 160 PHE A O 1
ATOM 1293 N N . ILE A 1 161 ? -6.297 3.698 -7.142 1.00 76.44 161 ILE A N 1
ATOM 1294 C CA . ILE A 1 161 ? -7.411 4.455 -6.542 1.00 76.44 161 ILE A CA 1
ATOM 1295 C C . ILE A 1 161 ? -8.662 3.584 -6.406 1.00 76.44 161 ILE A C 1
ATOM 1297 O O . ILE A 1 161 ? -9.457 3.785 -5.494 1.00 76.44 161 ILE A O 1
ATOM 1301 N N . LEU A 1 162 ? -8.834 2.601 -7.283 1.00 74.94 162 LEU A N 1
ATOM 1302 C CA . LEU A 1 162 ? -10.003 1.731 -7.285 1.00 74.94 162 LEU A CA 1
ATOM 1303 C C . LEU A 1 162 ? -9.829 0.475 -6.430 1.00 74.94 162 LEU A C 1
ATOM 1305 O O . LEU A 1 162 ? -10.712 0.119 -5.652 1.00 74.94 162 LEU A O 1
ATOM 1309 N N . ILE A 1 163 ? -8.691 -0.203 -6.586 1.00 85.00 163 ILE A N 1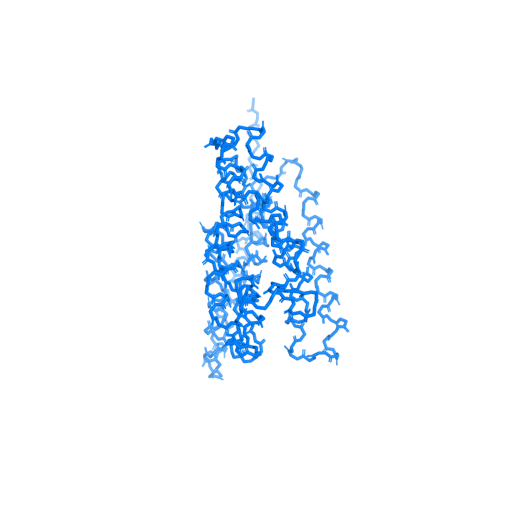
ATOM 1310 C CA . ILE A 1 163 ? -8.394 -1.477 -5.931 1.00 85.00 163 ILE A CA 1
ATOM 1311 C C . ILE A 1 163 ? -8.218 -1.245 -4.437 1.00 85.00 163 ILE A C 1
ATOM 1313 O O . ILE A 1 163 ? -8.779 -1.992 -3.641 1.00 85.00 163 ILE A O 1
ATOM 1317 N N . SER A 1 164 ? -7.479 -0.206 -4.036 1.00 86.50 164 SER A N 1
ATOM 1318 C CA . SER A 1 164 ? -7.091 -0.036 -2.632 1.00 86.50 164 SER A CA 1
ATOM 1319 C C . SER A 1 164 ? -8.288 0.186 -1.700 1.00 86.50 164 SER A C 1
ATOM 1321 O O . SER A 1 164 ? -8.383 -0.538 -0.708 1.00 86.50 164 SER A O 1
ATOM 1323 N N . PRO A 1 165 ? -9.244 1.098 -1.979 1.00 83.44 165 PRO A N 1
ATOM 1324 C CA . PRO A 1 165 ? -10.407 1.281 -1.110 1.00 83.44 165 PRO A CA 1
ATOM 1325 C C . PRO A 1 165 ? -11.290 0.036 -1.045 1.00 83.44 165 PRO A C 1
ATOM 1327 O O . PRO A 1 165 ? -11.747 -0.342 0.034 1.00 83.44 165 PRO A O 1
ATOM 1330 N N . LEU A 1 166 ? -11.494 -0.630 -2.185 1.00 83.44 166 LEU A N 1
ATOM 1331 C CA . LEU A 1 166 ? -12.304 -1.840 -2.273 1.00 83.44 166 LEU A CA 1
ATOM 1332 C C . LEU A 1 166 ? -11.662 -2.990 -1.485 1.00 83.44 166 LEU A C 1
ATOM 1334 O O . LEU A 1 166 ? -12.329 -3.619 -0.664 1.00 83.44 166 LEU A O 1
ATOM 1338 N N . TYR A 1 167 ? -10.356 -3.192 -1.651 1.00 89.25 167 TYR A N 1
ATOM 1339 C CA . TYR A 1 167 ? -9.573 -4.151 -0.879 1.00 89.25 167 TYR A CA 1
ATOM 1340 C C . TYR A 1 167 ? -9.661 -3.870 0.621 1.00 89.25 167 TYR A C 1
ATOM 1342 O O . TYR A 1 167 ? -9.984 -4.760 1.406 1.00 89.25 167 TYR A O 1
ATOM 1350 N N . ILE A 1 168 ? -9.435 -2.617 1.026 1.00 89.19 168 ILE A N 1
ATOM 1351 C CA . ILE A 1 168 ? -9.503 -2.215 2.433 1.00 89.19 168 ILE A CA 1
ATOM 1352 C C . ILE A 1 168 ? -10.900 -2.494 3.003 1.00 89.19 168 ILE A C 1
ATOM 1354 O O . ILE A 1 168 ? -11.021 -3.030 4.103 1.00 89.19 168 ILE A O 1
ATOM 1358 N N . SER A 1 169 ? -11.955 -2.178 2.250 1.00 84.69 169 SER A N 1
ATOM 1359 C CA . SER A 1 169 ? -13.338 -2.380 2.693 1.00 84.69 169 SER A CA 1
ATOM 1360 C C . SER A 1 169 ? -13.698 -3.854 2.905 1.00 84.69 169 SER A C 1
ATOM 1362 O O . SER A 1 169 ? -14.430 -4.170 3.843 1.00 84.69 169 SER A O 1
ATOM 1364 N N . LEU A 1 170 ? -13.164 -4.741 2.060 1.00 84.50 170 LEU A N 1
ATOM 1365 C CA . LEU A 1 170 ? -13.441 -6.174 2.086 1.00 84.50 170 LEU A CA 1
ATOM 1366 C C . LEU A 1 170 ? -12.619 -6.904 3.149 1.00 84.50 170 LEU A C 1
ATOM 1368 O O . LEU A 1 170 ? -13.164 -7.717 3.892 1.00 84.50 170 LEU A O 1
ATOM 1372 N N . PHE A 1 171 ? -11.325 -6.599 3.241 1.00 88.25 171 PHE A N 1
ATOM 1373 C CA . PHE A 1 171 ? -10.386 -7.379 4.047 1.00 88.25 171 PHE A CA 1
ATOM 1374 C C . PHE A 1 171 ? -10.117 -6.806 5.446 1.00 88.25 171 PHE A C 1
ATOM 1376 O O . PHE A 1 171 ? -9.558 -7.504 6.285 1.00 88.25 171 PHE A O 1
ATOM 1383 N N . PHE A 1 172 ? -10.527 -5.566 5.737 1.00 89.81 172 PHE A N 1
ATOM 1384 C CA . PHE A 1 172 ? -10.405 -4.955 7.069 1.00 89.81 172 PHE A CA 1
ATOM 1385 C C . PHE A 1 172 ? -11.800 -4.690 7.635 1.00 89.81 172 PHE A C 1
ATOM 1387 O O . PHE A 1 172 ? -12.273 -3.551 7.739 1.00 89.81 172 PHE A O 1
ATOM 1394 N N . SER A 1 173 ? -12.499 -5.773 7.961 1.00 82.50 173 SER A N 1
ATOM 1395 C CA . SER A 1 173 ? -13.898 -5.725 8.391 1.00 82.50 173 SER A CA 1
ATOM 1396 C C . SER A 1 173 ? -14.044 -5.325 9.862 1.00 82.50 173 SER A C 1
ATOM 1398 O O . SER A 1 173 ? -14.989 -4.614 10.215 1.00 82.50 173 SER A O 1
ATOM 1400 N N . SER A 1 174 ? -13.087 -5.710 10.712 1.00 84.38 174 SER A N 1
ATOM 1401 C CA . SER A 1 174 ? -13.146 -5.441 12.148 1.00 84.38 174 SER A CA 1
ATOM 1402 C C . SER A 1 174 ? -12.555 -4.078 12.526 1.00 84.38 174 SER A C 1
ATOM 1404 O O . SER A 1 174 ? -11.663 -3.533 11.871 1.00 84.38 174 SER A O 1
ATOM 1406 N N . ILE A 1 175 ? -13.028 -3.526 13.646 1.00 85.94 175 ILE A N 1
ATOM 1407 C CA . ILE A 1 175 ? -12.515 -2.264 14.201 1.00 85.94 175 ILE A CA 1
ATOM 1408 C C . ILE A 1 175 ? -11.014 -2.371 14.504 1.00 85.94 175 ILE A C 1
ATOM 1410 O O . ILE A 1 175 ? -10.265 -1.431 14.241 1.00 85.94 175 ILE A O 1
ATOM 1414 N N . GLU A 1 176 ? -10.562 -3.509 15.032 1.00 89.69 176 GLU A N 1
ATOM 1415 C CA . GLU A 1 176 ? -9.159 -3.687 15.407 1.00 89.69 176 GLU A CA 1
ATOM 1416 C C . GLU A 1 176 ? -8.233 -3.808 14.194 1.00 89.69 176 GLU A C 1
ATOM 1418 O O . GLU A 1 176 ? -7.150 -3.219 14.191 1.00 89.69 176 GLU A O 1
ATOM 1423 N N . GLU A 1 177 ? -8.667 -4.468 13.121 1.00 87.94 177 GLU A N 1
ATOM 1424 C CA . GLU A 1 177 ? -7.938 -4.479 11.847 1.00 87.94 177 GLU A CA 1
ATOM 1425 C C . GLU A 1 177 ? -7.843 -3.079 11.241 1.00 87.94 177 GLU A C 1
ATOM 1427 O O . GLU A 1 177 ? -6.758 -2.655 10.842 1.00 87.94 177 GLU A O 1
ATOM 1432 N N . ARG A 1 178 ? -8.943 -2.317 11.238 1.00 89.62 178 ARG A N 1
ATOM 1433 C CA . ARG A 1 178 ? -8.954 -0.931 10.742 1.00 89.62 178 ARG A CA 1
ATOM 1434 C C . ARG A 1 178 ? -8.030 -0.026 11.553 1.00 89.62 178 ARG A C 1
ATOM 1436 O O . ARG A 1 178 ? -7.310 0.783 10.974 1.00 89.62 178 ARG A O 1
ATOM 1443 N N . LYS A 1 179 ? -7.988 -0.185 12.881 1.00 91.44 179 LYS A N 1
ATOM 1444 C CA . LYS A 1 179 ? -7.035 0.532 13.747 1.00 91.44 179 LYS A CA 1
ATOM 1445 C C . LYS A 1 179 ? -5.587 0.147 13.444 1.00 91.44 179 LYS A C 1
ATOM 1447 O O . LYS A 1 179 ? -4.722 1.023 13.434 1.00 91.44 179 LYS A O 1
ATOM 1452 N N . ARG A 1 180 ? -5.298 -1.138 13.207 1.00 93.88 180 ARG A N 1
ATOM 1453 C CA . ARG A 1 180 ? -3.954 -1.597 12.806 1.00 93.88 180 ARG A CA 1
ATOM 1454 C C . ARG A 1 180 ? -3.548 -1.005 11.458 1.00 93.88 180 ARG A C 1
ATOM 1456 O O . ARG A 1 180 ? -2.451 -0.466 11.355 1.00 93.88 180 ARG A O 1
ATOM 1463 N N . LEU A 1 181 ? -4.442 -1.033 10.472 1.00 94.69 181 LEU A N 1
ATOM 1464 C CA . LEU A 1 181 ? -4.223 -0.414 9.166 1.00 94.69 181 LEU A CA 1
ATOM 1465 C C . LEU A 1 181 ? -3.954 1.089 9.295 1.00 94.69 181 LEU A C 1
ATOM 1467 O O . LEU A 1 181 ? -2.963 1.579 8.769 1.00 94.69 181 LEU A O 1
ATOM 1471 N N . LEU A 1 182 ? -4.783 1.807 10.055 1.00 93.88 182 LEU A N 1
ATOM 1472 C CA . LEU A 1 182 ? -4.611 3.236 10.314 1.00 93.88 182 LEU A CA 1
ATOM 1473 C C . LEU A 1 182 ? -3.239 3.548 10.927 1.00 93.88 182 LEU A C 1
ATOM 1475 O O . LEU A 1 182 ? -2.568 4.473 10.477 1.00 93.88 182 LEU A O 1
ATOM 1479 N N . LYS A 1 183 ? -2.790 2.754 11.908 1.00 94.00 183 LYS A N 1
ATOM 1480 C CA . LYS A 1 183 ? -1.448 2.885 12.501 1.00 94.00 183 LYS A CA 1
ATOM 1481 C C . LYS A 1 183 ? -0.343 2.705 11.465 1.00 94.00 183 LYS A C 1
ATOM 1483 O O . LYS A 1 183 ? 0.596 3.490 11.467 1.00 94.00 183 LYS A O 1
ATOM 1488 N N . VA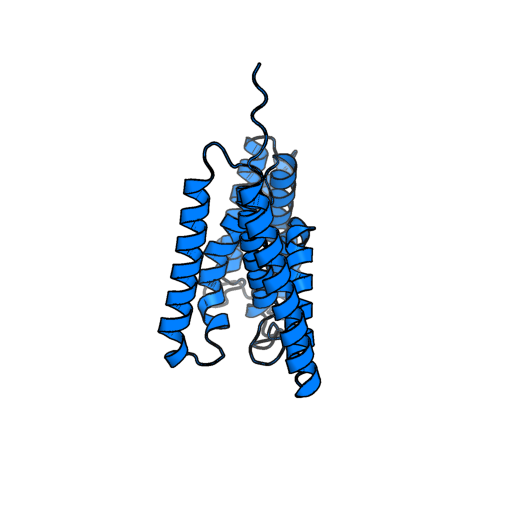L A 1 184 ? -0.461 1.708 10.589 1.00 94.69 184 VAL A N 1
ATOM 1489 C CA . VAL A 1 184 ? 0.506 1.465 9.508 1.00 94.69 184 VAL A CA 1
ATOM 1490 C C . VAL A 1 184 ? 0.534 2.636 8.527 1.00 94.69 184 VAL A C 1
ATOM 1492 O O . VAL A 1 184 ? 1.609 3.135 8.210 1.00 94.69 184 VAL A O 1
ATOM 1495 N N . LEU A 1 185 ? -0.629 3.132 8.100 1.00 93.81 185 LEU A N 1
ATOM 1496 C CA . LEU A 1 185 ? -0.715 4.279 7.194 1.00 93.81 185 LEU A CA 1
ATOM 1497 C C . LEU A 1 185 ? -0.125 5.549 7.822 1.00 93.81 185 LEU A C 1
ATOM 1499 O O . LEU A 1 185 ? 0.638 6.247 7.162 1.00 93.81 185 LEU A O 1
ATOM 1503 N N . ILE A 1 186 ? -0.412 5.830 9.097 1.00 94.44 186 ILE A N 1
ATOM 1504 C CA . ILE A 1 186 ? 0.198 6.941 9.852 1.00 94.44 186 ILE A CA 1
ATOM 1505 C C . ILE A 1 186 ? 1.716 6.751 9.980 1.00 94.44 186 ILE A C 1
ATOM 1507 O O . ILE A 1 186 ? 2.476 7.701 9.798 1.00 94.44 186 ILE A O 1
ATOM 1511 N N . PHE A 1 187 ? 2.166 5.531 10.279 1.00 94.25 187 PHE A N 1
ATOM 1512 C CA . PHE A 1 187 ? 3.585 5.215 10.402 1.00 94.25 187 PHE A CA 1
ATOM 1513 C C . PHE A 1 187 ? 4.340 5.511 9.107 1.00 94.25 187 PHE A C 1
ATOM 1515 O O . PHE A 1 187 ? 5.314 6.258 9.133 1.00 94.25 187 PHE A O 1
ATOM 1522 N N . PHE A 1 188 ? 3.867 4.984 7.978 1.00 92.88 188 PHE A N 1
ATOM 1523 C CA . PHE A 1 188 ? 4.531 5.186 6.693 1.00 92.88 188 PHE A CA 1
ATOM 1524 C C . PHE A 1 188 ? 4.406 6.618 6.167 1.00 92.88 188 PHE A C 1
ATOM 1526 O O . PHE A 1 188 ? 5.364 7.135 5.606 1.00 92.88 188 PHE A O 1
ATOM 1533 N N . SER A 1 189 ? 3.259 7.273 6.363 1.00 92.62 189 SER A N 1
ATOM 1534 C CA . SER A 1 189 ? 3.060 8.649 5.892 1.00 92.62 189 SER A CA 1
ATOM 1535 C C . SER A 1 189 ? 3.904 9.661 6.664 1.00 92.62 189 SER A C 1
ATOM 1537 O O . SER A 1 189 ? 4.509 10.530 6.042 1.00 92.62 189 SER A O 1
ATOM 1539 N N . ILE A 1 190 ? 3.982 9.537 7.993 1.00 93.69 190 ILE A N 1
ATOM 1540 C CA . ILE A 1 190 ? 4.676 10.500 8.855 1.00 93.69 190 ILE A CA 1
ATOM 1541 C C . ILE A 1 190 ? 6.043 9.984 9.281 1.00 93.69 190 ILE A C 1
ATOM 1543 O O . ILE A 1 190 ? 7.065 10.535 8.890 1.00 93.69 190 ILE A O 1
ATOM 1547 N N . PHE A 1 191 ? 6.068 8.959 10.128 1.00 92.38 191 PHE A N 1
ATOM 1548 C CA . PHE A 1 191 ? 7.269 8.595 10.880 1.00 92.38 191 PHE A CA 1
ATOM 1549 C C . PHE A 1 191 ? 8.373 8.081 9.967 1.00 92.38 191 PHE A C 1
ATOM 1551 O O . PHE A 1 191 ? 9.522 8.493 10.096 1.00 92.38 191 PHE A O 1
ATOM 1558 N N . PHE A 1 192 ? 8.010 7.222 9.021 1.00 91.69 192 PHE A N 1
ATOM 1559 C CA . PHE A 1 192 ? 8.936 6.704 8.032 1.00 91.69 192 PHE A CA 1
ATOM 1560 C C . PHE A 1 192 ? 9.470 7.829 7.135 1.00 91.69 192 PHE A C 1
ATOM 1562 O O . PHE A 1 192 ? 10.680 7.980 7.002 1.00 91.69 192 PHE A O 1
ATOM 1569 N N . THR A 1 193 ? 8.586 8.668 6.582 1.00 90.62 193 THR A N 1
ATOM 1570 C CA . THR A 1 193 ? 8.986 9.812 5.749 1.00 90.62 193 THR A CA 1
ATOM 1571 C C . THR A 1 193 ? 9.939 10.743 6.494 1.00 90.62 193 THR A C 1
ATOM 1573 O O . THR A 1 193 ? 10.986 11.092 5.958 1.00 90.62 193 THR A O 1
ATOM 1576 N N . LEU A 1 194 ? 9.627 11.097 7.746 1.00 91.56 194 LEU A N 1
ATOM 1577 C CA . LEU A 1 194 ? 10.495 11.925 8.586 1.00 91.56 194 LEU A CA 1
ATOM 1578 C C . LEU A 1 194 ? 11.856 11.263 8.835 1.00 91.56 194 LEU A C 1
ATOM 1580 O O . LEU A 1 194 ? 12.880 11.938 8.775 1.00 91.56 194 LEU A O 1
ATOM 1584 N N . ALA A 1 195 ? 11.884 9.949 9.067 1.00 91.88 195 ALA A N 1
ATOM 1585 C CA . ALA A 1 195 ? 13.128 9.200 9.233 1.00 91.88 195 ALA A CA 1
ATOM 1586 C C . ALA A 1 195 ? 13.980 9.169 7.951 1.00 91.88 195 ALA A C 1
ATOM 1588 O O . ALA A 1 195 ? 15.205 9.096 8.036 1.00 91.88 195 ALA A O 1
ATOM 1589 N N . CYS A 1 196 ? 13.364 9.266 6.770 1.00 90.38 196 CYS A N 1
ATOM 1590 C CA . CYS A 1 196 ? 14.084 9.350 5.499 1.00 90.38 196 CYS A CA 1
ATOM 1591 C C . CYS A 1 196 ? 14.672 10.735 5.213 1.00 90.38 196 CYS A C 1
ATOM 1593 O O . CYS A 1 196 ? 15.585 10.828 4.399 1.00 90.38 196 CYS A O 1
ATOM 1595 N N . ILE A 1 197 ? 14.214 11.804 5.867 1.00 90.06 197 ILE A N 1
ATOM 1596 C CA . ILE A 1 197 ? 14.666 13.173 5.568 1.00 90.06 197 ILE A CA 1
ATOM 1597 C C . ILE A 1 197 ? 16.172 13.369 5.737 1.00 90.06 197 ILE A C 1
ATOM 1599 O O . ILE A 1 197 ? 16.772 13.924 4.818 1.00 90.06 197 ILE A O 1
ATOM 1603 N N . PRO A 1 198 ? 16.820 12.909 6.825 1.00 90.75 198 PRO A N 1
ATOM 1604 C CA . PRO A 1 198 ? 18.272 12.999 6.937 1.00 90.75 198 PRO A CA 1
ATOM 1605 C C . PRO A 1 198 ? 18.990 12.306 5.775 1.00 90.75 198 PRO A C 1
ATOM 1607 O O . PRO A 1 198 ? 19.963 12.841 5.260 1.00 90.75 198 PRO A O 1
ATOM 1610 N N . ILE A 1 199 ? 18.474 11.159 5.323 1.00 90.75 199 ILE A N 1
ATOM 1611 C CA . ILE A 1 199 ? 19.035 10.391 4.202 1.00 90.75 199 ILE A CA 1
ATOM 1612 C C . ILE A 1 199 ? 18.841 11.152 2.883 1.00 90.75 199 ILE A C 1
ATOM 1614 O O . ILE A 1 199 ? 19.753 11.248 2.071 1.00 90.75 199 ILE A O 1
ATOM 1618 N N . ILE A 1 200 ? 17.664 11.734 2.658 1.00 87.88 200 ILE A N 1
ATOM 1619 C CA . ILE A 1 200 ? 17.397 12.553 1.468 1.00 87.88 200 ILE A CA 1
ATOM 1620 C C . ILE A 1 200 ? 18.302 13.786 1.470 1.00 87.88 200 ILE A C 1
ATOM 1622 O O . ILE A 1 200 ? 18.903 14.098 0.448 1.00 87.88 200 ILE A O 1
ATOM 1626 N N . GLY A 1 201 ? 18.440 14.457 2.614 1.00 88.62 201 GLY 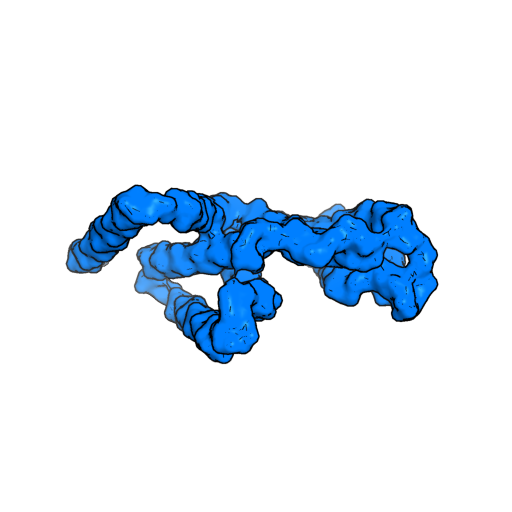A N 1
ATOM 1627 C CA . GLY A 1 201 ? 19.286 15.635 2.766 1.00 88.62 201 GLY A CA 1
ATOM 1628 C C . GLY A 1 201 ? 20.765 15.348 2.514 1.00 88.62 201 GLY A C 1
ATOM 1629 O O . GLY A 1 201 ? 21.440 16.183 1.917 1.00 88.62 201 GLY A O 1
ATOM 1630 N N . THR A 1 202 ? 21.272 14.168 2.889 1.00 89.12 202 THR A N 1
ATOM 1631 C CA . THR A 1 202 ? 22.656 13.773 2.574 1.00 89.12 202 THR A CA 1
ATOM 1632 C C . THR A 1 202 ? 22.847 13.385 1.110 1.00 89.12 202 THR A C 1
ATOM 1634 O O . THR A 1 202 ? 23.890 13.700 0.547 1.00 89.12 202 THR A O 1
ATOM 1637 N N . LEU A 1 203 ? 21.861 12.735 0.482 1.00 87.31 203 LEU A N 1
ATOM 1638 C CA . LEU A 1 203 ? 21.958 12.291 -0.914 1.00 87.31 203 LEU A CA 1
ATOM 1639 C C . LEU A 1 203 ? 21.724 13.421 -1.925 1.00 87.31 203 LEU A C 1
ATOM 1641 O O . LEU A 1 203 ? 22.416 13.499 -2.934 1.00 87.31 203 LEU A O 1
ATOM 1645 N N . LYS A 1 204 ? 20.738 14.283 -1.667 1.00 82.81 204 LYS A N 1
ATOM 1646 C CA . LYS A 1 204 ? 20.321 15.375 -2.559 1.00 82.81 204 LYS A CA 1
ATOM 1647 C C . LYS A 1 204 ? 21.002 16.709 -2.226 1.00 82.81 204 LYS A C 1
ATOM 1649 O O . LYS A 1 204 ? 21.106 17.582 -3.084 1.00 82.81 204 LYS A O 1
ATOM 1654 N N . GLY A 1 205 ? 21.442 16.877 -0.980 1.00 84.00 205 GLY A N 1
ATOM 1655 C CA . GLY A 1 205 ? 21.844 18.159 -0.408 1.00 84.00 205 GLY A CA 1
ATOM 1656 C C . GLY A 1 205 ? 20.673 18.900 0.251 1.00 84.00 205 GLY A C 1
ATOM 1657 O O . GLY A 1 205 ? 19.512 18.761 -0.135 1.00 84.00 205 GLY A O 1
ATOM 1658 N N . TRP A 1 206 ? 20.981 19.738 1.245 1.00 85.75 206 TRP A N 1
ATOM 1659 C CA . TRP A 1 206 ? 20.008 20.531 2.020 1.00 85.75 206 TRP A CA 1
ATOM 1660 C C . TRP A 1 206 ? 19.549 21.808 1.299 1.00 85.75 206 TRP A C 1
ATOM 1662 O O . TRP A 1 206 ? 19.398 22.870 1.900 1.00 85.75 206 TRP A O 1
ATOM 1672 N N . SER A 1 207 ? 19.339 21.712 -0.012 1.00 75.19 207 SER A N 1
ATOM 1673 C CA . SER A 1 207 ? 18.820 22.812 -0.819 1.00 75.19 207 SER A CA 1
ATOM 1674 C C . SER A 1 207 ? 17.306 22.923 -0.625 1.00 75.19 207 SER A C 1
ATOM 1676 O O . SER A 1 207 ? 16.533 22.114 -1.145 1.00 75.19 207 SER A O 1
ATOM 1678 N N . ILE A 1 208 ? 16.891 23.922 0.149 1.00 69.31 208 ILE A N 1
ATOM 1679 C CA . ILE A 1 208 ? 15.503 24.210 0.522 1.00 69.31 208 ILE A CA 1
ATOM 1680 C C . ILE A 1 208 ? 15.029 25.416 -0.298 1.00 69.31 208 ILE A C 1
ATOM 1682 O O . ILE A 1 208 ? 15.612 26.494 -0.210 1.00 69.31 208 ILE A O 1
ATOM 1686 N N . GLY A 1 209 ? 13.985 25.241 -1.112 1.00 63.16 209 GLY A N 1
ATOM 1687 C CA . GLY A 1 209 ? 13.394 26.328 -1.896 1.00 63.16 209 GLY A CA 1
ATOM 1688 C C . GLY A 1 209 ? 12.471 25.847 -3.016 1.00 63.16 209 GLY A C 1
ATOM 1689 O O . GLY A 1 209 ? 12.579 24.712 -3.484 1.00 63.16 209 GLY A O 1
ATOM 1690 N N . ALA A 1 210 ? 11.612 26.750 -3.501 1.00 62.03 210 ALA A N 1
ATOM 1691 C CA . ALA A 1 210 ? 10.559 26.456 -4.480 1.00 62.03 210 ALA A CA 1
ATOM 1692 C C . ALA A 1 210 ? 11.066 25.823 -5.794 1.00 62.03 210 ALA A C 1
ATOM 1694 O O . ALA A 1 210 ? 10.343 25.064 -6.439 1.00 62.03 210 ALA A O 1
ATOM 1695 N N . GLN A 1 211 ? 12.315 26.103 -6.185 1.00 61.97 211 GLN A N 1
ATOM 1696 C CA . GLN A 1 211 ? 12.944 25.520 -7.378 1.00 61.97 211 GLN A CA 1
ATOM 1697 C C . GLN A 1 211 ? 13.651 24.179 -7.109 1.00 61.97 211 GLN A C 1
ATOM 1699 O O . GLN A 1 211 ? 13.850 23.401 -8.035 1.00 61.97 211 GLN A O 1
ATOM 1704 N N . SER A 1 212 ? 13.997 23.882 -5.852 1.00 64.62 212 SER A N 1
ATOM 1705 C CA . SER A 1 212 ? 14.752 22.682 -5.460 1.00 64.62 212 SER A CA 1
ATOM 1706 C C . SER A 1 212 ? 13.855 21.468 -5.176 1.00 64.62 212 SER A C 1
ATOM 1708 O O . SER A 1 212 ? 14.328 20.333 -5.252 1.00 64.62 212 SER A O 1
ATOM 1710 N N . ARG A 1 213 ? 12.559 21.680 -4.876 1.00 70.38 213 ARG A N 1
ATOM 1711 C CA . ARG A 1 213 ? 11.559 20.637 -4.538 1.00 70.38 213 ARG A CA 1
ATOM 1712 C C . ARG A 1 213 ? 12.148 19.534 -3.654 1.00 70.38 213 ARG A C 1
ATOM 1714 O O . ARG A 1 213 ? 12.432 18.436 -4.132 1.00 70.38 213 ARG A O 1
ATOM 1721 N N . PHE A 1 214 ? 12.390 19.825 -2.375 1.00 81.44 214 PHE A N 1
ATOM 1722 C CA . PHE A 1 214 ? 13.083 18.900 -1.467 1.00 81.44 214 PHE A CA 1
ATOM 1723 C C . PHE A 1 214 ? 12.390 17.525 -1.385 1.00 81.44 214 PHE A C 1
ATOM 1725 O O . PHE A 1 214 ? 13.061 16.499 -1.478 1.00 81.44 214 PHE A O 1
ATOM 1732 N N . LEU A 1 215 ? 11.052 17.511 -1.342 1.00 84.62 215 LEU A N 1
ATOM 1733 C CA . LEU A 1 215 ? 10.214 16.314 -1.462 1.00 84.62 215 LEU A CA 1
ATOM 1734 C C . LEU A 1 215 ? 9.283 16.410 -2.687 1.00 84.62 215 LEU A C 1
ATOM 1736 O O . LEU A 1 215 ? 8.878 17.511 -3.071 1.00 84.62 215 LEU A O 1
ATOM 1740 N N . PRO A 1 216 ? 8.892 15.277 -3.301 1.00 83.25 216 PRO A N 1
ATOM 1741 C CA . PRO A 1 216 ? 7.809 15.266 -4.279 1.00 83.25 216 PRO A CA 1
ATOM 1742 C C . PRO A 1 216 ? 6.471 15.679 -3.651 1.00 83.25 216 PRO A C 1
ATOM 1744 O O . PRO A 1 216 ? 6.163 15.316 -2.515 1.00 83.25 216 PRO A O 1
ATOM 1747 N N . SER A 1 217 ? 5.615 16.344 -4.432 1.00 82.19 217 SER A N 1
ATOM 1748 C CA . SER A 1 217 ? 4.294 16.814 -3.983 1.00 82.19 217 SER A CA 1
ATOM 1749 C C . SER A 1 217 ? 3.376 15.693 -3.479 1.00 82.19 217 SER A C 1
ATOM 1751 O O . SER A 1 217 ? 2.596 15.906 -2.554 1.00 82.19 217 SER A O 1
ATOM 1753 N N . SER A 1 218 ? 3.487 14.484 -4.038 1.00 82.31 218 SER A N 1
ATOM 1754 C CA . SER A 1 218 ? 2.755 13.297 -3.576 1.00 82.31 218 SER A CA 1
ATOM 1755 C C . SER A 1 218 ? 3.137 12.887 -2.149 1.00 82.31 218 SER A C 1
ATOM 1757 O O . SER A 1 218 ? 2.269 12.475 -1.378 1.00 82.31 218 SER A O 1
ATOM 1759 N N . ILE A 1 219 ? 4.407 13.052 -1.766 1.00 87.69 219 ILE A N 1
ATOM 1760 C CA . ILE A 1 219 ? 4.900 12.776 -0.411 1.00 87.69 219 ILE A CA 1
ATOM 1761 C C . ILE A 1 219 ? 4.451 13.875 0.556 1.00 87.69 219 ILE A C 1
ATOM 1763 O O . ILE A 1 219 ? 3.962 13.554 1.639 1.00 87.69 219 ILE A O 1
ATOM 1767 N N . SER A 1 220 ? 4.508 15.150 0.154 1.00 88.25 220 SER A N 1
ATOM 1768 C CA . SER A 1 220 ? 3.973 16.267 0.953 1.00 88.25 220 SER A CA 1
ATOM 1769 C C . SER A 1 220 ? 2.469 16.122 1.211 1.00 88.25 220 SER A C 1
ATOM 1771 O O . SER A 1 220 ? 1.996 16.331 2.329 1.00 88.25 220 SER A O 1
ATOM 1773 N N . LEU A 1 221 ? 1.710 15.676 0.206 1.00 87.12 221 LEU A N 1
ATOM 1774 C CA . LEU A 1 221 ? 0.290 15.361 0.358 1.00 87.12 221 LEU A CA 1
ATOM 1775 C C . LEU A 1 221 ? 0.071 14.180 1.320 1.00 87.12 221 LEU A C 1
ATOM 1777 O O . LEU A 1 221 ? -0.808 14.233 2.183 1.00 87.12 221 LEU A O 1
ATOM 1781 N N . GLY A 1 222 ? 0.894 13.133 1.212 1.00 89.50 222 GLY A N 1
ATOM 1782 C CA . GLY A 1 222 ? 0.885 11.995 2.132 1.00 89.50 222 GLY A CA 1
ATOM 1783 C C . GLY A 1 222 ? 1.137 12.409 3.584 1.00 89.50 222 GLY A C 1
ATOM 1784 O O . GLY A 1 222 ? 0.404 11.984 4.475 1.00 89.50 222 GLY A O 1
ATOM 1785 N N . LEU A 1 223 ? 2.111 13.291 3.816 1.00 92.75 223 LEU A N 1
ATOM 1786 C CA . LEU A 1 223 ? 2.403 13.886 5.122 1.00 92.75 223 LEU A CA 1
ATOM 1787 C C . LEU A 1 223 ? 1.211 14.678 5.677 1.00 92.75 223 LEU A C 1
ATOM 1789 O O . LEU A 1 223 ? 0.857 14.517 6.847 1.00 92.75 223 LEU A O 1
ATOM 1793 N N . MET A 1 224 ? 0.553 15.484 4.838 1.00 92.69 224 MET A N 1
ATOM 1794 C CA . MET A 1 224 ? -0.634 16.254 5.222 1.00 92.69 224 MET A CA 1
ATOM 1795 C C . MET A 1 224 ? -1.789 15.339 5.652 1.00 92.69 224 MET A C 1
ATOM 1797 O O . MET A 1 224 ? -2.382 15.540 6.716 1.00 92.69 224 MET A O 1
ATOM 1801 N N . TYR A 1 225 ? -2.089 14.300 4.867 1.00 91.44 225 TYR A N 1
ATOM 1802 C CA . TYR A 1 225 ? -3.117 13.324 5.232 1.00 91.44 225 TYR A CA 1
ATOM 1803 C C . TYR A 1 225 ? -2.727 12.494 6.456 1.00 91.44 225 TYR A C 1
ATOM 1805 O O . TYR A 1 225 ? -3.586 12.207 7.291 1.00 91.44 225 TYR A O 1
ATOM 1813 N N . GLY A 1 226 ? -1.445 12.159 6.606 1.00 93.50 226 GLY A N 1
ATOM 1814 C CA . GLY A 1 226 ? -0.909 11.507 7.795 1.00 93.50 226 GLY A CA 1
ATOM 1815 C C . GLY A 1 226 ? -1.136 12.343 9.054 1.00 93.50 226 GLY A C 1
ATOM 1816 O O . GLY A 1 226 ? -1.660 11.828 10.044 1.00 93.50 226 GLY A O 1
ATOM 1817 N N . LEU A 1 227 ? -0.822 13.643 9.010 1.00 94.38 227 LEU A N 1
ATOM 1818 C CA . LEU A 1 227 ? -1.099 14.569 10.112 1.00 94.38 227 LEU A CA 1
ATOM 1819 C C . LEU A 1 227 ? -2.589 14.638 10.425 1.00 94.38 227 LEU A C 1
ATOM 1821 O O . LEU A 1 227 ? -2.973 14.463 11.582 1.00 94.38 227 LEU A O 1
ATOM 1825 N N . ALA A 1 228 ? -3.435 14.847 9.415 1.00 93.50 228 ALA A N 1
ATOM 1826 C CA . ALA A 1 228 ? -4.881 14.889 9.610 1.00 93.50 228 ALA A CA 1
ATOM 1827 C C . ALA A 1 228 ? -5.388 13.598 10.278 1.00 93.50 228 ALA A C 1
ATOM 1829 O O . ALA A 1 228 ? -6.122 13.651 11.268 1.00 93.50 228 ALA A O 1
ATOM 1830 N N . ALA A 1 229 ? -4.927 12.437 9.807 1.00 93.38 229 ALA A N 1
ATOM 1831 C CA . ALA A 1 229 ? -5.248 11.143 10.393 1.00 93.38 229 ALA A CA 1
ATOM 1832 C C . ALA A 1 229 ? -4.740 11.012 11.838 1.00 93.38 229 ALA A C 1
ATOM 1834 O O . ALA A 1 229 ? -5.458 10.469 12.679 1.00 93.38 229 ALA A O 1
ATOM 1835 N N . LEU A 1 230 ? -3.554 11.533 12.163 1.00 94.38 230 LEU A N 1
ATOM 1836 C CA . LEU A 1 230 ? -2.996 11.536 13.519 1.00 94.38 230 LEU A CA 1
ATOM 1837 C C . LEU A 1 230 ? -3.844 12.385 14.482 1.00 94.38 230 LEU A C 1
ATOM 1839 O O . LEU A 1 230 ? -4.199 11.917 15.569 1.00 94.38 230 LEU A O 1
ATOM 1843 N N . PHE A 1 231 ? -4.227 13.598 14.070 1.00 93.50 231 PHE A N 1
ATOM 1844 C CA . PHE A 1 231 ? -5.109 14.485 14.838 1.00 93.50 231 PHE A CA 1
ATOM 1845 C C . PHE A 1 231 ? -6.487 13.859 15.067 1.00 93.50 231 PHE A C 1
ATOM 1847 O O . PHE A 1 231 ? -6.971 13.836 16.202 1.00 93.50 231 PHE A O 1
ATOM 1854 N N . LEU A 1 232 ? -7.103 13.309 14.016 1.00 92.44 232 LEU A N 1
ATOM 1855 C CA . LEU A 1 232 ? -8.395 12.627 14.119 1.00 92.44 232 LEU A CA 1
ATOM 1856 C C . LEU A 1 232 ? -8.293 11.396 15.026 1.00 92.44 232 LEU A C 1
ATOM 1858 O O . LEU A 1 232 ? -9.115 11.221 15.924 1.00 92.44 232 LEU A O 1
ATOM 1862 N N . SER A 1 233 ? -7.246 10.587 14.866 1.00 92.31 233 SER A N 1
ATOM 1863 C CA . SER A 1 233 ? -7.019 9.399 15.696 1.00 92.31 233 SER A CA 1
ATOM 1864 C C . SER A 1 233 ? -6.913 9.742 17.174 1.00 92.31 233 SER A C 1
ATOM 1866 O O . SER A 1 233 ? -7.434 9.015 18.017 1.00 92.31 233 SER A O 1
ATOM 1868 N N . LYS A 1 234 ? -6.269 10.860 17.504 1.00 91.94 234 LYS A N 1
ATOM 1869 C CA . LYS A 1 234 ? -6.216 11.351 18.877 1.00 91.94 234 LYS A CA 1
ATOM 1870 C C . LYS A 1 234 ? -7.567 11.879 19.356 1.00 91.94 234 LYS A C 1
ATOM 1872 O O . LYS A 1 234 ? -8.002 11.496 20.438 1.00 91.94 234 LYS A O 1
ATOM 1877 N N . LYS A 1 235 ? -8.234 12.728 18.561 1.00 91.50 235 LYS A N 1
ATOM 1878 C CA . LYS A 1 235 ? -9.546 13.315 18.892 1.00 91.50 235 LYS A CA 1
ATOM 1879 C C . LYS A 1 235 ? -10.575 12.237 19.243 1.00 91.50 235 LYS A C 1
ATOM 1881 O O . LYS A 1 235 ? -11.334 12.406 20.188 1.00 91.50 235 LYS A O 1
ATOM 1886 N N . TYR A 1 236 ? -10.568 11.130 18.503 1.00 90.62 236 TYR A N 1
ATOM 1887 C CA . TYR A 1 236 ? -11.477 10.002 18.708 1.00 90.62 236 TYR A CA 1
ATOM 1888 C C . TYR A 1 236 ? -10.913 8.902 19.628 1.00 90.62 236 TYR A C 1
ATOM 1890 O O . TYR A 1 236 ? -11.482 7.816 19.698 1.00 90.62 236 TYR A O 1
ATOM 1898 N N . GLY A 1 237 ? -9.792 9.138 20.321 1.00 87.19 237 GLY A N 1
ATOM 1899 C CA . GLY A 1 237 ? -9.226 8.185 21.285 1.00 87.19 237 GLY A CA 1
ATOM 1900 C C . GLY A 1 237 ? -8.703 6.874 20.679 1.00 87.19 237 GLY A C 1
ATOM 1901 O O . GLY A 1 237 ? -8.500 5.900 21.403 1.00 87.19 237 GLY A O 1
ATOM 1902 N N . LEU A 1 238 ? -8.464 6.826 19.365 1.00 88.56 238 LEU A N 1
ATOM 1903 C CA . LEU A 1 238 ? -7.908 5.662 18.663 1.00 88.56 238 LEU A CA 1
ATOM 1904 C C . LEU A 1 238 ? -6.410 5.476 18.946 1.00 88.56 238 LEU A C 1
ATOM 1906 O O . LEU A 1 238 ? -5.903 4.353 18.888 1.00 88.56 238 LEU A O 1
ATOM 1910 N N . LEU A 1 239 ? -5.705 6.568 19.262 1.00 87.12 239 LEU A N 1
ATOM 1911 C CA . LEU A 1 239 ? -4.294 6.580 19.644 1.00 87.12 239 LEU A CA 1
ATOM 1912 C C . LEU A 1 239 ? -4.094 7.363 20.942 1.00 87.12 239 LEU A C 1
ATOM 1914 O O . LEU A 1 239 ? -4.524 8.509 21.065 1.00 87.12 239 LEU A O 1
ATOM 1918 N N . LYS A 1 240 ? -3.385 6.755 21.898 1.00 87.25 240 LYS A N 1
ATOM 1919 C CA . LYS A 1 240 ? -2.954 7.417 23.134 1.00 87.25 240 LYS A CA 1
ATOM 1920 C C . LYS A 1 240 ? -1.672 8.203 22.852 1.00 87.25 240 LYS A C 1
ATOM 1922 O O . LYS A 1 240 ? -0.578 7.672 23.004 1.00 87.25 240 LYS A O 1
ATOM 1927 N N . LEU A 1 241 ? -1.814 9.446 22.395 1.00 88.00 241 LEU A N 1
ATOM 1928 C CA . LEU A 1 241 ? -0.694 10.347 22.106 1.00 88.00 241 LEU A CA 1
ATOM 1929 C C . LEU A 1 241 ? -0.835 11.647 22.908 1.00 88.00 241 LEU A C 1
ATOM 1931 O O . LEU A 1 241 ? -1.889 12.286 22.876 1.00 88.00 241 LEU A O 1
ATOM 1935 N N . SER A 1 242 ? 0.228 12.065 23.600 1.00 91.75 242 SER A N 1
ATOM 1936 C CA . SER A 1 242 ? 0.226 13.321 24.363 1.00 91.75 242 SER A CA 1
ATOM 1937 C C . SER A 1 242 ? 0.115 14.552 23.444 1.00 91.75 242 SER A C 1
ATOM 1939 O O . SER A 1 242 ? 0.311 14.476 22.228 1.00 91.75 242 SER A O 1
ATOM 1941 N N . ASN A 1 243 ? -0.253 15.714 23.998 1.00 91.62 243 ASN A N 1
ATOM 1942 C CA . ASN A 1 243 ? -0.240 16.990 23.257 1.00 91.62 243 ASN A CA 1
ATOM 1943 C C . ASN A 1 243 ? 1.169 17.365 22.798 1.00 91.62 243 ASN A C 1
ATOM 1945 O O . ASN A 1 243 ? 1.334 17.819 21.672 1.00 91.62 243 ASN A O 1
ATOM 1949 N N . ILE A 1 244 ? 2.171 17.095 23.630 1.00 93.56 244 ILE A N 1
ATOM 1950 C CA . ILE A 1 244 ? 3.567 17.441 23.364 1.00 93.56 244 ILE A CA 1
ATOM 1951 C C . ILE A 1 244 ? 4.086 16.688 22.134 1.00 93.56 244 ILE A C 1
ATOM 1953 O O . ILE A 1 244 ? 4.549 17.317 21.188 1.00 93.56 244 ILE A O 1
ATOM 1957 N N . TYR A 1 245 ? 3.934 15.358 22.089 1.00 91.44 245 TYR A N 1
ATOM 1958 C CA . TYR A 1 245 ? 4.399 14.567 20.942 1.00 91.44 245 TYR A CA 1
ATOM 1959 C C . TYR A 1 245 ? 3.692 14.944 19.643 1.00 91.44 245 TYR A C 1
ATOM 1961 O O . TYR A 1 245 ? 4.301 14.925 18.578 1.00 91.44 245 TYR A O 1
ATOM 1969 N N . LEU A 1 246 ? 2.416 15.321 19.728 1.00 91.50 246 LEU A N 1
ATOM 1970 C CA . LEU A 1 246 ? 1.673 15.752 18.557 1.00 91.50 246 LEU A CA 1
ATOM 1971 C C . LEU A 1 246 ? 2.274 17.032 17.957 1.00 91.50 246 LEU A C 1
ATOM 1973 O O . LEU A 1 246 ? 2.438 17.104 16.741 1.00 91.50 246 LEU A O 1
ATOM 1977 N N . TRP A 1 247 ? 2.640 18.011 18.786 1.00 91.81 247 TRP A N 1
ATOM 1978 C CA . TRP A 1 247 ? 3.292 19.240 18.323 1.00 91.81 247 TRP A CA 1
ATOM 1979 C C . TRP A 1 247 ? 4.715 19.000 17.816 1.00 91.81 247 TRP A C 1
ATOM 1981 O O . TRP A 1 247 ? 5.069 19.533 16.767 1.00 91.81 247 TRP A O 1
ATOM 1991 N N . ILE A 1 248 ? 5.484 18.139 18.494 1.00 93.31 248 ILE A N 1
ATOM 1992 C CA . ILE A 1 248 ? 6.828 17.724 18.052 1.00 93.31 248 ILE A CA 1
ATOM 1993 C C . ILE A 1 248 ? 6.788 17.127 16.642 1.00 93.31 248 ILE A C 1
ATOM 1995 O O . ILE A 1 248 ? 7.711 17.345 15.871 1.00 93.31 248 ILE A O 1
ATOM 1999 N N . ILE A 1 249 ? 5.727 16.398 16.291 1.00 93.12 249 ILE A N 1
ATOM 2000 C CA . ILE A 1 249 ? 5.542 15.844 14.944 1.00 93.12 249 ILE A CA 1
ATOM 2001 C C . ILE A 1 249 ? 4.993 16.902 13.976 1.00 93.12 249 ILE A C 1
ATOM 2003 O O . ILE A 1 249 ? 5.449 17.003 12.841 1.00 93.12 249 ILE A O 1
ATOM 2007 N N . SER A 1 250 ? 4.011 17.694 14.409 1.00 92.31 250 SER A N 1
ATOM 2008 C CA . SER A 1 250 ? 3.289 18.620 13.526 1.00 92.31 250 SER A CA 1
ATOM 2009 C C . SER A 1 250 ? 4.155 19.774 13.034 1.00 92.31 250 SER A C 1
ATOM 2011 O O . SER A 1 250 ? 4.006 20.176 11.886 1.00 92.31 250 SER A O 1
ATOM 2013 N N . ILE A 1 251 ? 5.063 20.294 13.867 1.00 92.44 251 ILE A N 1
ATOM 2014 C CA . ILE A 1 251 ? 5.918 21.431 13.498 1.00 92.44 251 ILE A CA 1
ATOM 2015 C C . ILE A 1 251 ? 6.877 21.062 12.350 1.00 92.44 251 ILE A C 1
ATOM 2017 O O . ILE A 1 251 ? 6.817 21.731 11.318 1.00 92.44 251 ILE A O 1
ATOM 2021 N N . PRO A 1 252 ? 7.701 19.995 12.443 1.00 90.25 252 PRO A N 1
ATOM 2022 C CA . PRO A 1 252 ? 8.557 19.573 11.337 1.00 90.25 252 PRO A CA 1
ATOM 2023 C C . PRO A 1 252 ? 7.767 19.268 10.070 1.00 90.25 252 PRO A C 1
ATOM 2025 O O . PRO A 1 252 ? 8.143 19.719 8.994 1.00 90.25 252 PRO A O 1
ATOM 2028 N N . VAL A 1 253 ? 6.649 18.544 10.187 1.00 90.69 253 VAL A N 1
ATOM 2029 C CA . VAL A 1 253 ? 5.835 18.203 9.016 1.00 90.69 253 VAL A CA 1
ATOM 2030 C C . VAL A 1 253 ? 5.227 19.454 8.372 1.00 90.69 253 VAL A C 1
ATOM 2032 O O . VAL A 1 253 ? 5.242 19.569 7.151 1.00 90.69 253 VAL A O 1
ATOM 2035 N N . GLY A 1 254 ? 4.749 20.414 9.166 1.00 87.69 254 GLY A N 1
ATOM 2036 C CA . GLY A 1 254 ? 4.239 21.689 8.661 1.00 87.69 254 GLY A CA 1
ATOM 2037 C C . GLY A 1 254 ? 5.308 22.489 7.917 1.00 87.69 254 GLY A C 1
ATOM 2038 O O . GLY A 1 254 ? 5.046 22.972 6.821 1.00 87.69 254 GLY A O 1
ATOM 2039 N N . ILE A 1 255 ? 6.527 22.559 8.460 1.00 87.94 255 ILE A N 1
ATOM 2040 C CA . ILE A 1 255 ? 7.669 23.207 7.798 1.00 87.94 255 ILE A CA 1
ATOM 2041 C C . ILE A 1 255 ? 7.970 22.529 6.454 1.00 87.94 255 ILE A C 1
ATOM 2043 O O . ILE A 1 255 ? 8.113 23.212 5.446 1.00 87.94 255 ILE A O 1
ATOM 2047 N N . LEU A 1 256 ? 8.003 21.196 6.416 1.00 86.06 256 LEU A N 1
ATOM 2048 C CA . LEU A 1 256 ? 8.296 20.429 5.199 1.00 86.06 256 LEU A CA 1
ATOM 2049 C C . LEU A 1 256 ? 7.227 20.553 4.113 1.00 86.06 256 LEU A C 1
ATOM 2051 O O . LEU A 1 256 ? 7.550 20.423 2.939 1.00 86.06 256 LEU A O 1
ATOM 2055 N N . ILE A 1 257 ? 5.964 20.759 4.489 1.00 83.94 257 ILE A N 1
ATOM 2056 C CA . ILE A 1 257 ? 4.871 20.975 3.531 1.00 83.94 257 ILE A CA 1
ATOM 2057 C C . ILE A 1 257 ? 4.937 22.387 2.927 1.00 83.94 257 ILE A C 1
ATOM 2059 O O . ILE A 1 257 ? 4.501 22.578 1.794 1.00 83.94 257 ILE A O 1
ATOM 2063 N N . LEU A 1 258 ? 5.445 23.370 3.678 1.00 80.50 258 LEU A N 1
ATOM 2064 C CA . LEU A 1 258 ? 5.517 24.775 3.256 1.00 80.50 258 LEU A CA 1
ATOM 2065 C C . LEU A 1 258 ? 6.755 25.111 2.405 1.00 80.50 258 LEU A C 1
ATOM 2067 O O . LEU A 1 258 ? 6.785 26.178 1.792 1.00 80.50 258 LEU A O 1
ATOM 2071 N N . ILE A 1 259 ? 7.758 24.232 2.396 1.00 73.00 259 ILE A N 1
ATOM 2072 C CA . ILE A 1 259 ? 9.018 24.343 1.642 1.00 73.00 259 ILE A CA 1
ATOM 2073 C C . ILE A 1 259 ? 8.880 23.716 0.252 1.00 73.00 259 ILE A C 1
ATOM 2075 O O . ILE A 1 259 ? 9.382 24.338 -0.715 1.00 73.00 259 ILE A O 1
#